Protein AF-A0A1Y0IQY7-F1 (afdb_monomer_lite)

Organism: NCBI:txid1903704

Secondary structure (DSSP, 8-state):
-------HHHHHHT-HHHHHHHHHHHHHHS-HHHHHHHHHHTT--GGGT--TT--HHHHHHHHHHHHHHTT-HHHHHHHHTSTTT--HHHHHH-GGG---PPPPHHHHHHHHHHHHHHT--S----HHHHHHHHHHHEEEEES--SSHHHHHHHHHHHHHHHHTT-EEEEGGGSPP-TTS-HHHHHHHHHHHSSEEEEE-SS-STHHHHHHHHHHTT--EEEEEETT----GGGTTHHHH-TTEEEEEE-GGGHHHHHHHHHHHHHHHHHHHHHHHHHH-GGGSTTS--

pLDDT: mean 83.47, std 14.77, range [30.02, 98.06]

Foldseek 3Di:
DDDPPPDPLVVPLPDPPLLLLQLVCCLVQDDPVRLVVLCVQVVHDCVQQDDDPDDSSSSSNSSSVVCSVVSPVVSSLVVCLDPVNDDPVCCVSCVVVVRDRPQDPVNVVVVVVCVVVVVPPVPVVVVVVVLVLQLVAEEEEAEDCPDPVGVVLSVVLQVLSVVVVHHYDYLVPDDDDPVDDSVRSLVVSLSSHNAYEYEFLDDDPCVVVVVVCQVVLGQYEYEYEPPRDGPPVCPCSVVVGVSYDYFYDHPVCSSVSSVVSVVVSVVVSVVVVVVVCVVDQVNPPVRDD

Radius of gyration: 35.84 Å; chains: 1; bounding box: 72×59×90 Å

Sequence (289 aa):
MGIKENSLASHFEANYGEQQKLIDFLKTSYSIDEILSIGRMLGFDKDDYYSRNMTKKQLAGEFIDVVAQRSCYDQLFFILNSREFFRERLLQTFIELGPVKPLTSGDILDLTKKGYNEQKVNTDLDYQGWIERCKQKMVLVLGKDNTIDAFERLEYISVKLEELGYEPIIIKKQAEIDALYNEEKMLMYASLSRFIIIEKSEAAGQIDEARICATNRFVCAWLQKENTGDTWMQGDYEHSFTNVKVFKYSEDELSTAVSHAAIWAEKYLVQKEDELNALYPWRNKGGIK

Structure (mmCIF, N/CA/C/O backbone):
data_AF-A0A1Y0IQY7-F1
#
_entry.id   AF-A0A1Y0IQY7-F1
#
loop_
_atom_site.group_PDB
_atom_site.id
_atom_site.type_symbol
_atom_site.label_atom_id
_atom_site.label_alt_id
_atom_site.label_comp_id
_atom_site.label_asym_id
_atom_site.label_entity_id
_atom_site.label_seq_id
_atom_site.pdbx_PDB_ins_code
_atom_site.Cartn_x
_atom_site.Cartn_y
_atom_site.Cartn_z
_atom_site.occupancy
_atom_site.B_iso_or_equiv
_atom_site.auth_seq_id
_atom_site.auth_comp_id
_atom_site.auth_asym_id
_atom_site.auth_a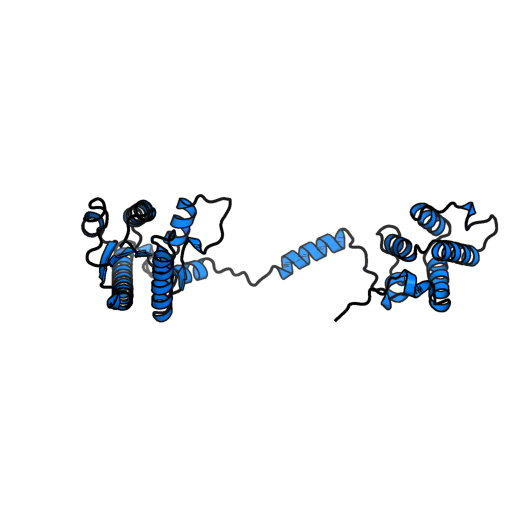tom_id
_atom_site.pdbx_PDB_model_num
ATOM 1 N N . MET A 1 1 ? 30.404 19.341 -11.977 1.00 33.28 1 MET A N 1
ATOM 2 C CA . MET A 1 1 ? 31.585 18.823 -12.700 1.00 33.28 1 MET A CA 1
ATOM 3 C C . MET A 1 1 ? 31.169 18.729 -14.159 1.00 33.28 1 MET A C 1
ATOM 5 O O . MET A 1 1 ? 30.297 17.929 -14.463 1.00 33.28 1 MET A O 1
ATOM 9 N N . GLY A 1 2 ? 31.616 19.666 -15.000 1.00 30.02 2 GLY A N 1
ATOM 10 C CA . GLY A 1 2 ? 31.123 19.797 -16.374 1.00 30.02 2 GLY A CA 1
ATOM 11 C C . GLY A 1 2 ? 31.566 18.616 -17.229 1.00 30.02 2 GLY A C 1
ATOM 12 O O . GLY A 1 2 ? 32.765 18.379 -17.367 1.00 30.02 2 GLY A O 1
ATOM 13 N N . ILE A 1 3 ? 30.605 17.879 -17.779 1.00 30.47 3 ILE A N 1
ATOM 14 C CA . ILE A 1 3 ? 30.860 16.908 -18.838 1.00 30.47 3 ILE A CA 1
ATOM 15 C C . ILE A 1 3 ? 31.238 17.745 -20.060 1.00 30.47 3 ILE A C 1
ATOM 17 O O . ILE A 1 3 ? 30.406 18.470 -20.597 1.00 30.47 3 ILE A O 1
ATOM 21 N N . LYS A 1 4 ? 32.515 17.722 -20.450 1.00 36.28 4 LYS A N 1
ATOM 22 C CA . LYS A 1 4 ? 32.910 18.210 -21.770 1.00 36.28 4 LYS A CA 1
ATOM 23 C C . LYS A 1 4 ? 32.240 17.289 -22.784 1.00 36.28 4 LYS A C 1
ATOM 25 O O . LYS A 1 4 ? 32.623 16.126 -22.882 1.00 36.28 4 LYS A O 1
ATOM 30 N N . GLU A 1 5 ? 31.249 17.794 -23.507 1.00 40.66 5 GLU A N 1
ATOM 31 C CA . GLU A 1 5 ? 30.831 17.208 -24.777 1.00 40.66 5 GLU A CA 1
ATOM 32 C C . GLU A 1 5 ? 32.031 17.274 -25.730 1.00 40.66 5 GLU A C 1
ATOM 34 O O . GLU A 1 5 ? 32.267 18.274 -26.405 1.00 40.66 5 GLU A O 1
ATOM 39 N N . ASN A 1 6 ? 32.853 16.224 -25.739 1.00 49.16 6 ASN A N 1
ATOM 40 C CA . ASN A 1 6 ? 33.772 15.986 -26.843 1.00 49.16 6 ASN A CA 1
ATOM 41 C C . ASN A 1 6 ? 32.910 15.546 -28.030 1.00 49.16 6 ASN A C 1
ATOM 43 O O . ASN A 1 6 ? 32.585 14.368 -28.160 1.00 49.16 6 ASN A O 1
ATOM 47 N N . SER A 1 7 ? 32.491 16.504 -28.857 1.00 63.12 7 SER A N 1
ATOM 48 C CA . SER A 1 7 ? 31.812 16.217 -30.122 1.00 63.12 7 SER A CA 1
ATOM 49 C C . SER A 1 7 ? 32.720 15.343 -30.996 1.00 63.12 7 SER A C 1
ATOM 51 O O . SER A 1 7 ? 33.924 15.587 -31.088 1.00 63.12 7 SER A O 1
ATOM 53 N N . LEU A 1 8 ? 32.153 14.329 -31.644 1.00 65.81 8 LEU A N 1
ATOM 54 C CA . LEU A 1 8 ? 32.823 13.462 -32.621 1.00 65.81 8 LEU A CA 1
ATOM 55 C C . LEU A 1 8 ? 33.535 14.277 -33.720 1.00 65.81 8 LEU A C 1
ATOM 57 O O . LEU A 1 8 ? 34.642 13.919 -34.123 1.00 65.81 8 LEU A O 1
ATOM 61 N N . ALA A 1 9 ? 32.986 15.432 -34.110 1.00 62.38 9 ALA A N 1
ATOM 62 C CA . ALA A 1 9 ? 33.644 16.396 -34.994 1.00 62.38 9 ALA A CA 1
ATOM 63 C C . ALA A 1 9 ? 35.025 16.834 -34.459 1.00 62.38 9 ALA A C 1
ATOM 65 O O . ALA A 1 9 ? 36.023 16.753 -35.171 1.00 62.38 9 ALA A O 1
ATOM 66 N N . SER A 1 10 ? 35.127 17.163 -33.166 1.00 62.09 10 SER A N 1
ATOM 67 C CA . SER A 1 10 ? 36.397 17.568 -32.535 1.00 62.09 10 SER A CA 1
ATOM 68 C C . SER A 1 10 ? 37.458 16.457 -32.505 1.00 62.09 10 SER A C 1
ATOM 70 O O . SER A 1 10 ? 38.654 16.748 -32.477 1.00 62.09 10 SER A O 1
ATOM 72 N N . HIS A 1 11 ? 37.038 15.187 -32.552 1.00 71.06 11 HIS A N 1
ATOM 73 C CA . HIS A 1 11 ? 37.936 14.031 -32.563 1.00 71.06 11 HIS A CA 1
ATOM 74 C C . HIS A 1 11 ? 38.611 13.820 -33.928 1.00 71.06 11 HIS A C 1
ATOM 76 O O . HIS A 1 11 ? 39.790 13.468 -33.982 1.00 71.06 11 HIS A O 1
ATOM 82 N N . PHE A 1 12 ? 37.887 14.070 -35.024 1.00 70.19 12 PHE A N 1
ATOM 83 C CA . PHE A 1 12 ? 38.365 13.812 -36.386 1.00 70.19 12 PHE A CA 1
ATOM 84 C C . PHE A 1 12 ? 38.873 15.057 -37.117 1.00 70.19 12 PHE A C 1
ATOM 86 O O . PHE A 1 12 ? 39.791 14.940 -37.925 1.00 70.19 12 PHE A O 1
ATOM 93 N N . GLU A 1 13 ? 38.342 16.250 -36.847 1.00 66.94 13 GLU A N 1
ATOM 94 C CA . GLU A 1 13 ? 38.722 17.480 -37.565 1.00 66.94 13 GLU A CA 1
ATOM 95 C C . GLU A 1 13 ? 40.177 17.906 -37.309 1.00 66.94 13 GLU A C 1
ATOM 97 O O . GLU A 1 13 ? 40.813 18.485 -38.187 1.00 66.94 13 GLU A O 1
ATOM 102 N N . ALA A 1 14 ? 40.737 17.577 -36.140 1.00 61.28 14 ALA A N 1
ATOM 103 C CA . ALA A 1 14 ? 42.102 17.946 -35.756 1.00 61.28 14 ALA A CA 1
ATOM 104 C C . ALA A 1 14 ? 43.119 16.789 -35.838 1.00 61.28 14 ALA A C 1
ATOM 106 O O . ALA A 1 14 ? 44.308 17.002 -35.587 1.00 61.28 14 ALA A O 1
ATOM 107 N N . ASN A 1 15 ? 42.684 15.565 -36.168 1.00 79.12 15 ASN A N 1
ATOM 108 C CA . ASN A 1 15 ? 43.524 14.369 -36.097 1.00 79.12 15 ASN A CA 1
ATOM 109 C C . ASN A 1 15 ? 43.579 13.608 -37.430 1.00 79.12 15 ASN A C 1
ATOM 111 O O . ASN A 1 15 ? 42.814 12.675 -37.680 1.00 79.12 15 ASN A O 1
ATOM 115 N N . TYR A 1 16 ? 44.567 13.963 -38.256 1.00 76.62 16 TYR A N 1
ATOM 116 C CA . TYR A 1 16 ? 44.864 13.290 -39.527 1.00 76.62 16 TYR A CA 1
ATOM 117 C C . TYR A 1 16 ? 45.079 11.771 -39.382 1.00 76.62 16 TYR A C 1
ATOM 119 O O . TYR A 1 16 ? 44.808 11.016 -40.316 1.00 76.62 16 TYR A O 1
ATOM 127 N N . GLY A 1 17 ? 45.535 11.298 -38.215 1.00 80.50 17 GLY A N 1
ATOM 128 C CA . GLY A 1 17 ? 45.688 9.868 -37.940 1.00 80.50 17 GLY A CA 1
ATOM 129 C C . GLY A 1 17 ? 44.348 9.131 -37.859 1.00 80.50 17 GLY A C 1
ATOM 130 O O . GLY A 1 17 ? 44.227 8.023 -38.381 1.00 80.50 17 GLY A O 1
ATOM 131 N N . GLU A 1 18 ? 43.329 9.755 -37.267 1.00 81.56 18 GLU A N 1
ATOM 132 C CA . GLU A 1 18 ? 41.982 9.178 -37.154 1.00 81.56 18 GLU A CA 1
ATOM 133 C C . GLU A 1 18 ? 41.224 9.243 -38.484 1.00 81.56 18 GLU A C 1
ATOM 135 O O . GLU A 1 18 ? 40.550 8.283 -38.862 1.00 81.56 18 GLU A O 1
ATOM 140 N N . GLN A 1 19 ? 41.417 10.311 -39.265 1.00 85.25 19 GLN A N 1
ATOM 141 C CA . GLN A 1 19 ? 40.894 10.387 -40.634 1.00 85.25 19 GLN A CA 1
ATOM 142 C C . GLN A 1 19 ? 41.472 9.275 -41.516 1.00 85.25 19 GLN A C 1
ATOM 144 O O . GLN A 1 19 ? 40.731 8.586 -42.216 1.00 85.25 19 GLN A O 1
ATOM 149 N N . GLN A 1 20 ? 42.783 9.022 -41.432 1.00 87.94 20 GLN A N 1
ATOM 150 C CA . GLN A 1 20 ? 43.416 7.947 -42.196 1.00 87.94 20 GLN A CA 1
ATOM 151 C C . GLN A 1 20 ? 42.883 6.562 -41.796 1.00 87.94 20 GLN A C 1
ATOM 153 O O . GLN A 1 20 ? 42.625 5.729 -42.670 1.00 87.94 20 GLN A O 1
ATOM 158 N N . LYS A 1 21 ? 42.643 6.322 -40.501 1.00 87.69 21 LYS A N 1
ATOM 159 C CA . LYS A 1 21 ? 41.983 5.092 -40.031 1.00 87.69 21 LYS A CA 1
ATOM 160 C C . LYS A 1 21 ? 40.570 4.950 -40.594 1.00 87.69 21 LYS A C 1
ATOM 162 O O . LYS A 1 21 ? 40.194 3.849 -40.996 1.00 87.69 21 LYS A O 1
ATOM 167 N N . LEU A 1 22 ? 39.801 6.036 -40.668 1.00 88.44 22 LEU A N 1
ATOM 168 C CA . LEU A 1 22 ? 38.451 6.036 -41.238 1.00 88.44 22 LEU A CA 1
ATOM 169 C C . LEU A 1 22 ? 38.458 5.762 -42.743 1.00 88.44 22 LEU A C 1
ATOM 171 O O . LEU A 1 22 ? 37.664 4.948 -43.219 1.00 88.44 22 LEU A O 1
ATOM 175 N N . ILE A 1 23 ? 39.411 6.333 -43.476 1.00 91.31 23 ILE A N 1
ATOM 176 C CA . ILE A 1 23 ? 39.636 6.037 -44.897 1.00 91.31 23 ILE A CA 1
ATOM 177 C C . ILE A 1 23 ? 39.949 4.549 -45.090 1.00 91.31 23 ILE A C 1
ATOM 179 O O . ILE A 1 23 ? 39.339 3.883 -45.933 1.00 91.31 23 ILE A O 1
ATOM 183 N N . ASP A 1 24 ? 40.872 3.994 -44.301 1.00 91.69 24 ASP A N 1
ATOM 184 C CA . ASP A 1 24 ? 41.241 2.579 -44.398 1.00 91.69 24 ASP A CA 1
ATOM 185 C C . ASP A 1 24 ? 40.094 1.649 -43.976 1.00 91.69 24 ASP A C 1
ATOM 187 O O . ASP A 1 24 ? 39.883 0.597 -44.598 1.00 91.69 24 ASP A O 1
ATOM 191 N N . PHE A 1 25 ? 39.295 2.054 -42.988 1.00 92.38 25 PHE A N 1
ATOM 192 C CA . PHE A 1 25 ? 38.078 1.360 -42.587 1.00 92.38 25 PHE A CA 1
ATOM 193 C C . PHE A 1 25 ? 37.043 1.331 -43.715 1.00 92.38 25 PHE A C 1
ATOM 195 O O . PHE A 1 25 ? 36.582 0.241 -44.072 1.00 92.38 25 PHE A O 1
ATOM 202 N N . LEU A 1 26 ? 36.719 2.481 -44.316 1.00 91.38 26 LEU A N 1
ATOM 203 C CA . LEU A 1 26 ? 35.742 2.586 -45.404 1.00 91.38 26 LEU A CA 1
ATOM 204 C C . LEU A 1 26 ? 36.181 1.782 -46.627 1.00 91.38 26 LEU A C 1
ATOM 206 O O . LEU A 1 26 ? 35.443 0.929 -47.126 1.00 91.38 26 LEU A O 1
ATOM 210 N N . LYS A 1 27 ? 37.436 1.970 -47.043 1.00 93.31 27 LYS A N 1
ATOM 211 C CA . LYS A 1 27 ? 38.069 1.224 -48.135 1.00 93.31 27 LYS A CA 1
ATOM 212 C C . LYS A 1 27 ? 37.965 -0.283 -47.927 1.00 93.31 27 LYS A C 1
ATOM 214 O O . LYS A 1 27 ? 37.775 -1.021 -48.896 1.00 93.31 27 LYS A O 1
ATOM 219 N N . THR A 1 28 ? 38.140 -0.769 -46.703 1.00 91.31 28 THR A N 1
ATOM 220 C CA . THR A 1 28 ? 38.187 -2.215 -46.469 1.00 91.31 28 THR A CA 1
ATOM 221 C C . THR A 1 28 ? 36.808 -2.817 -46.205 1.00 91.31 28 THR A C 1
ATOM 223 O O . THR A 1 28 ? 36.586 -3.968 -46.570 1.00 91.31 28 THR A O 1
ATOM 226 N N . SER A 1 29 ? 35.877 -2.054 -45.629 1.00 90.56 29 SER A N 1
ATOM 227 C CA . SER A 1 29 ? 34.614 -2.592 -45.095 1.00 90.56 29 SER A CA 1
ATOM 228 C C . SER A 1 29 ? 33.386 -2.351 -45.983 1.00 90.56 29 SER A C 1
ATOM 230 O O . SER A 1 29 ? 32.383 -3.040 -45.805 1.00 90.56 29 SER A O 1
ATOM 232 N N . TYR A 1 30 ? 33.463 -1.423 -46.944 1.00 93.12 30 TYR A N 1
ATOM 233 C CA . TYR A 1 30 ? 32.341 -1.039 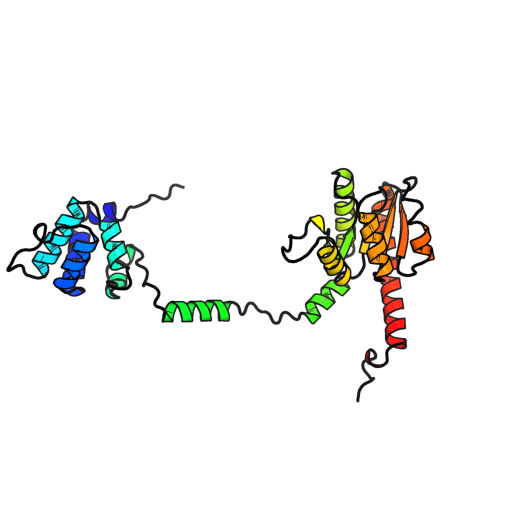-47.815 1.00 93.12 30 TYR A CA 1
ATOM 234 C C . TYR A 1 30 ? 32.751 -1.068 -49.273 1.00 93.12 30 TYR A C 1
ATOM 236 O O . TYR A 1 30 ? 33.868 -0.691 -49.593 1.00 93.12 30 TYR A O 1
ATOM 244 N N . SER A 1 31 ? 31.886 -1.515 -50.171 1.00 93.56 31 SER A N 1
ATOM 245 C CA . SER A 1 31 ? 32.034 -1.402 -51.625 1.00 93.56 31 SER A CA 1
ATOM 246 C C . SER A 1 31 ? 31.933 0.054 -52.103 1.00 93.56 31 SER A C 1
ATOM 248 O O . SER A 1 31 ? 31.559 0.952 -51.353 1.00 93.56 31 SER A O 1
ATOM 250 N N . ILE A 1 32 ? 32.281 0.298 -53.371 1.00 90.69 32 ILE A N 1
ATOM 251 C CA . ILE A 1 32 ? 32.159 1.631 -53.983 1.00 90.69 32 ILE A CA 1
ATOM 252 C C . ILE A 1 32 ? 30.698 2.107 -53.945 1.00 90.69 32 ILE A C 1
ATOM 254 O O . ILE A 1 32 ? 30.440 3.237 -53.543 1.00 90.69 32 ILE A O 1
ATOM 258 N N . ASP A 1 33 ? 29.746 1.237 -54.288 1.00 91.94 33 ASP A N 1
ATOM 259 C CA . ASP A 1 33 ? 28.318 1.580 -54.321 1.00 91.94 33 ASP A CA 1
ATOM 260 C C . ASP A 1 33 ? 27.745 1.874 -52.929 1.00 91.94 33 ASP A C 1
ATOM 262 O O . ASP A 1 33 ? 26.872 2.732 -52.776 1.00 91.94 33 ASP A O 1
ATOM 266 N N . GLU A 1 34 ? 28.259 1.210 -51.893 1.00 92.50 34 GLU A N 1
ATOM 267 C CA . GLU A 1 34 ? 27.884 1.487 -50.505 1.00 92.50 34 GLU A CA 1
ATOM 268 C C . GLU A 1 34 ? 28.418 2.843 -50.040 1.00 92.50 34 GLU A C 1
ATOM 270 O O . GLU A 1 34 ? 27.654 3.610 -49.464 1.00 92.50 34 GLU A O 1
ATOM 275 N N . ILE A 1 35 ? 29.670 3.196 -50.358 1.00 92.06 35 ILE A N 1
ATOM 276 C CA . ILE A 1 35 ? 30.224 4.532 -50.058 1.00 92.06 35 ILE A CA 1
ATOM 277 C C . ILE A 1 35 ? 29.414 5.620 -50.779 1.00 92.06 35 ILE A C 1
ATOM 279 O O . ILE A 1 35 ? 29.075 6.647 -50.191 1.00 92.06 35 ILE A O 1
ATOM 283 N N . LEU A 1 36 ? 29.029 5.382 -52.037 1.00 92.00 36 LEU A N 1
ATOM 284 C CA . LEU A 1 36 ? 28.151 6.291 -52.777 1.00 92.00 36 LEU A CA 1
ATOM 285 C C . LEU A 1 36 ? 26.754 6.403 -52.146 1.00 92.00 36 LEU A C 1
ATOM 287 O O . LEU A 1 36 ? 26.154 7.474 -52.139 1.00 92.00 36 LEU A O 1
ATOM 291 N N . SER A 1 37 ? 26.222 5.310 -51.606 1.00 92.44 37 SER A N 1
ATOM 292 C CA . SER A 1 37 ? 24.918 5.308 -50.935 1.00 92.44 37 SER A CA 1
ATOM 293 C C . SER A 1 37 ? 24.957 6.048 -49.600 1.00 92.44 37 SER A C 1
ATOM 295 O O . SER A 1 37 ? 24.058 6.843 -49.340 1.00 92.44 37 SER A O 1
ATOM 297 N N . ILE A 1 38 ? 26.027 5.880 -48.821 1.00 92.75 38 ILE A N 1
ATOM 298 C CA . ILE A 1 38 ? 26.262 6.646 -47.591 1.00 92.75 38 ILE A CA 1
ATOM 299 C C . ILE A 1 38 ? 26.363 8.143 -47.915 1.00 92.75 38 ILE A C 1
ATOM 301 O O . ILE A 1 38 ? 25.705 8.946 -47.263 1.00 92.75 38 ILE A O 1
ATOM 305 N N . GLY A 1 39 ? 27.113 8.533 -48.952 1.00 90.94 39 GLY A N 1
ATOM 306 C CA . GLY A 1 39 ? 27.208 9.946 -49.342 1.00 90.94 39 GLY A CA 1
ATOM 307 C C . GLY A 1 39 ? 25.875 10.555 -49.774 1.00 90.94 39 GLY A C 1
ATOM 308 O O . GLY A 1 39 ? 25.558 11.667 -49.364 1.00 90.94 39 GLY A O 1
ATOM 309 N N . ARG A 1 40 ? 25.023 9.803 -50.482 1.00 91.75 40 ARG A N 1
ATOM 310 C CA . ARG A 1 40 ? 23.646 10.246 -50.771 1.00 91.75 40 ARG A CA 1
ATOM 311 C C . ARG A 1 40 ? 22.816 10.443 -49.502 1.00 91.75 40 ARG A C 1
ATOM 313 O O . ARG A 1 40 ? 22.057 11.403 -49.427 1.00 91.75 40 ARG A O 1
ATOM 320 N N . MET A 1 41 ? 22.962 9.568 -48.507 1.00 89.12 41 MET A N 1
ATOM 321 C CA . MET A 1 41 ? 22.280 9.717 -47.214 1.00 89.12 41 MET A CA 1
ATOM 322 C C . MET A 1 41 ? 22.787 10.926 -46.414 1.00 89.12 41 MET A C 1
ATOM 324 O O . MET A 1 41 ? 22.015 11.509 -45.660 1.00 89.12 41 MET A O 1
ATOM 328 N N . LEU A 1 42 ? 24.045 11.329 -46.613 1.00 89.31 42 LEU A N 1
ATOM 329 C CA . LEU A 1 42 ? 24.621 12.566 -46.072 1.00 89.31 42 LEU A CA 1
ATOM 330 C C . LEU A 1 42 ? 24.269 13.819 -46.896 1.00 89.31 42 LEU A C 1
ATOM 332 O O . LEU A 1 42 ? 24.670 14.925 -46.540 1.00 89.31 42 LEU A O 1
ATOM 336 N N . GLY A 1 43 ? 23.528 13.669 -47.999 1.00 89.31 43 GLY A N 1
ATOM 337 C CA . GLY A 1 43 ? 23.153 14.778 -48.877 1.00 89.31 43 GLY A CA 1
ATOM 338 C C . GLY A 1 43 ? 24.304 15.308 -49.739 1.00 89.31 43 GLY A C 1
ATOM 339 O O . GLY A 1 43 ? 24.315 16.489 -50.089 1.00 89.31 43 GLY A O 1
ATOM 340 N N . PHE A 1 44 ? 25.297 14.475 -50.054 1.00 91.38 44 PHE A N 1
ATOM 341 C CA . PHE A 1 44 ? 26.385 14.839 -50.964 1.00 91.38 44 PHE A CA 1
ATOM 342 C C . PHE A 1 44 ? 25.988 14.575 -52.411 1.00 91.38 44 PHE A C 1
ATOM 344 O O . PHE A 1 44 ? 25.305 13.583 -52.700 1.00 91.38 44 PHE A O 1
ATOM 351 N N . ASP A 1 45 ? 26.458 15.426 -53.321 1.00 90.38 45 ASP A N 1
ATOM 352 C CA . ASP A 1 45 ? 26.413 15.095 -54.737 1.00 90.38 45 ASP A CA 1
ATOM 353 C C . ASP A 1 45 ? 27.545 14.111 -55.045 1.00 90.38 45 ASP A C 1
ATOM 355 O O . ASP A 1 45 ? 28.631 14.168 -54.468 1.00 90.38 45 ASP A O 1
ATOM 359 N N . LYS A 1 46 ? 27.302 13.178 -55.960 1.00 88.69 46 LYS A N 1
ATOM 360 C CA . LYS A 1 46 ? 28.311 12.207 -56.384 1.00 88.69 46 LYS A CA 1
ATOM 361 C C . LYS A 1 46 ? 29.531 12.909 -56.980 1.00 88.69 46 LYS A C 1
ATOM 363 O O . LYS A 1 46 ? 30.651 12.438 -56.789 1.00 88.69 46 LYS A O 1
ATOM 368 N N . ASP A 1 47 ? 29.312 14.018 -57.675 1.00 89.19 47 ASP A N 1
ATOM 369 C CA . ASP A 1 47 ? 30.384 14.777 -58.317 1.00 89.19 47 ASP A CA 1
ATOM 370 C C . ASP A 1 47 ? 31.283 15.509 -57.301 1.00 89.19 47 ASP A C 1
ATOM 372 O O . ASP A 1 47 ? 32.393 15.903 -57.657 1.00 89.19 47 ASP A O 1
ATOM 376 N N . ASP A 1 48 ? 30.867 15.611 -56.028 1.00 86.12 48 ASP A N 1
ATOM 377 C CA . ASP A 1 48 ? 31.657 16.241 -54.961 1.00 86.12 48 ASP A CA 1
ATOM 378 C C . ASP A 1 48 ? 32.883 15.394 -54.556 1.00 86.12 48 ASP A C 1
ATOM 380 O O . ASP A 1 48 ? 33.852 15.939 -54.035 1.00 86.12 48 ASP A O 1
ATOM 384 N N . TYR A 1 49 ? 32.855 14.067 -54.757 1.00 87.62 49 TYR A N 1
ATOM 385 C CA . TYR A 1 49 ? 33.888 13.152 -54.228 1.00 87.62 49 TYR A CA 1
ATOM 386 C C . TYR A 1 49 ? 34.174 11.907 -55.088 1.00 87.62 49 TYR A C 1
ATOM 388 O O . TYR A 1 49 ? 34.941 11.031 -54.679 1.00 87.62 49 TYR A O 1
ATOM 396 N N . TYR A 1 50 ? 33.570 11.776 -56.276 1.00 92.06 50 TYR A N 1
ATOM 397 C CA . TYR A 1 50 ? 33.765 10.623 -57.162 1.00 92.06 50 TYR A CA 1
ATOM 398 C C . TYR A 1 50 ? 34.088 11.037 -58.601 1.00 92.06 50 TYR A C 1
ATOM 400 O O . TYR A 1 50 ? 33.376 11.822 -59.217 1.00 92.06 50 TYR A O 1
ATOM 408 N N . SER A 1 51 ? 35.096 10.398 -59.207 1.00 88.31 51 SER A N 1
ATOM 409 C CA . SER A 1 51 ? 35.376 10.506 -60.643 1.00 88.31 51 SER A CA 1
ATOM 410 C C . SER A 1 51 ? 35.576 9.141 -61.312 1.00 88.31 51 SER A C 1
ATOM 412 O O . SER A 1 51 ? 35.984 8.150 -60.692 1.00 88.31 51 SER A O 1
ATOM 414 N N . ARG A 1 52 ? 35.261 9.066 -62.617 1.00 77.81 52 ARG A N 1
ATOM 415 C CA . ARG A 1 52 ? 35.487 7.860 -63.431 1.00 77.81 52 ARG A CA 1
ATOM 416 C C . ARG A 1 52 ? 36.999 7.605 -63.468 1.00 77.81 52 ARG A C 1
ATOM 418 O O . ARG A 1 52 ? 37.714 8.415 -64.045 1.00 77.81 52 ARG A O 1
ATOM 425 N N . ASN A 1 53 ? 37.445 6.491 -62.875 1.00 83.56 53 ASN A N 1
ATOM 426 C CA . ASN A 1 53 ? 38.838 6.012 -62.713 1.00 83.56 53 ASN A CA 1
ATOM 427 C C . ASN A 1 53 ? 39.473 6.183 -61.320 1.00 83.56 53 ASN A C 1
ATOM 429 O O . ASN A 1 53 ? 40.657 5.883 -61.160 1.00 83.56 53 ASN A O 1
ATOM 433 N N . MET A 1 54 ? 38.720 6.579 -60.291 1.00 88.75 54 MET A N 1
ATOM 434 C CA . MET A 1 54 ? 39.240 6.543 -58.920 1.00 88.75 54 MET A CA 1
ATOM 435 C C . MET A 1 54 ? 39.408 5.115 -58.398 1.00 88.75 54 MET A C 1
ATOM 437 O O . MET A 1 54 ? 38.520 4.266 -58.515 1.00 88.75 54 MET A O 1
ATOM 441 N N . THR A 1 55 ? 40.538 4.861 -57.740 1.00 91.00 55 THR A N 1
ATOM 442 C CA . THR A 1 55 ? 40.676 3.675 -56.893 1.00 91.00 55 THR A CA 1
ATOM 443 C C . THR A 1 55 ? 39.790 3.812 -55.656 1.00 91.00 55 THR A C 1
ATOM 445 O O . THR A 1 55 ? 39.513 4.907 -55.176 1.00 91.00 55 THR A O 1
ATOM 448 N N . LYS A 1 56 ? 39.404 2.683 -55.061 1.00 89.06 56 LYS A N 1
ATOM 449 C CA . LYS A 1 56 ? 38.598 2.656 -53.832 1.00 89.06 56 LYS A CA 1
ATOM 450 C C . LYS A 1 56 ? 39.229 3.428 -52.661 1.00 89.06 56 LYS A C 1
ATOM 452 O O . LYS A 1 56 ? 38.514 3.983 -51.838 1.00 89.06 56 LYS A O 1
ATOM 457 N N . LYS A 1 57 ? 40.568 3.461 -52.593 1.00 90.25 57 LYS A N 1
ATOM 458 C CA . LYS A 1 57 ? 41.304 4.241 -51.587 1.00 90.25 57 LYS A CA 1
ATOM 459 C C . LYS A 1 57 ? 41.172 5.744 -51.842 1.00 90.25 57 LYS A C 1
ATOM 461 O O . LYS A 1 57 ? 40.944 6.478 -50.894 1.00 90.25 57 LYS A O 1
ATOM 466 N N . GLN A 1 58 ? 41.303 6.172 -53.099 1.00 89.94 58 GLN A N 1
ATOM 467 C CA . GLN A 1 58 ? 41.122 7.575 -53.483 1.00 89.94 58 GLN A CA 1
ATOM 468 C C . GLN A 1 58 ? 39.689 8.028 -53.216 1.00 89.94 58 GLN A C 1
ATOM 470 O O . GLN A 1 58 ? 39.501 9.038 -52.561 1.00 89.94 58 GLN A O 1
ATOM 475 N N . LEU A 1 59 ? 38.696 7.218 -53.597 1.00 91.94 59 LEU A N 1
ATOM 476 C CA . LEU A 1 59 ? 37.292 7.501 -53.302 1.00 91.94 59 LEU A CA 1
ATOM 477 C C . LEU A 1 59 ? 37.027 7.673 -51.799 1.00 91.94 59 LEU A C 1
ATOM 479 O O . LEU A 1 59 ? 36.347 8.607 -51.401 1.00 91.94 59 LEU A O 1
ATOM 483 N N . ALA A 1 60 ? 37.543 6.768 -50.961 1.00 91.38 60 ALA A N 1
ATOM 484 C CA . ALA A 1 60 ? 37.368 6.873 -49.515 1.00 91.38 60 ALA A CA 1
ATOM 485 C C . ALA A 1 60 ? 38.064 8.117 -48.932 1.00 91.38 60 ALA A C 1
ATOM 487 O O . ALA A 1 60 ? 37.546 8.688 -47.982 1.00 91.38 60 ALA A O 1
ATOM 488 N N . GLY A 1 61 ? 39.202 8.530 -49.504 1.00 90.81 61 GLY A N 1
ATOM 489 C CA . GLY A 1 61 ? 39.896 9.769 -49.141 1.00 90.81 61 GLY A CA 1
ATOM 490 C C . GLY A 1 61 ? 39.057 11.004 -49.444 1.00 90.81 61 GLY A C 1
ATOM 491 O O . GLY A 1 61 ? 38.653 11.694 -48.517 1.00 90.81 61 GLY A O 1
ATOM 492 N N . GLU A 1 62 ? 38.697 11.196 -50.714 1.00 92.19 62 GLU A N 1
ATOM 493 C CA . GLU A 1 62 ? 37.887 12.338 -51.168 1.00 92.19 62 GLU A CA 1
ATOM 494 C C . GLU A 1 62 ? 36.537 12.404 -50.437 1.00 92.19 62 GLU A C 1
ATOM 496 O O . GLU A 1 62 ? 36.069 13.470 -50.050 1.00 92.19 62 GLU A O 1
ATOM 501 N N . PHE A 1 63 ? 35.919 11.247 -50.175 1.00 93.06 63 PHE A N 1
ATOM 502 C CA . PHE A 1 63 ? 34.693 11.175 -49.387 1.00 93.06 63 PHE A CA 1
ATOM 503 C C . PHE A 1 63 ? 34.885 11.718 -47.963 1.00 93.06 63 PHE A C 1
ATOM 505 O O . PHE A 1 63 ? 34.062 12.502 -47.496 1.00 93.06 63 PHE A O 1
ATOM 512 N N . ILE A 1 64 ? 35.960 11.324 -47.270 1.00 91.81 64 ILE A N 1
ATOM 513 C CA . ILE A 1 64 ? 36.249 11.820 -45.918 1.00 91.81 64 ILE A CA 1
ATOM 514 C C . ILE A 1 64 ? 36.646 13.295 -45.929 1.00 91.81 64 ILE A C 1
ATOM 516 O O . ILE A 1 64 ? 36.249 14.016 -45.016 1.00 91.81 64 ILE A O 1
ATOM 520 N N . ASP A 1 65 ? 37.315 13.770 -46.975 1.00 90.81 65 ASP A N 1
ATOM 521 C CA . ASP A 1 65 ? 37.615 15.192 -47.133 1.00 90.81 65 ASP A CA 1
ATOM 522 C C .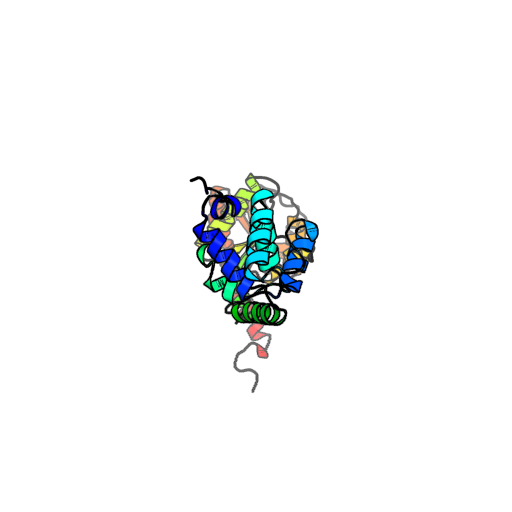 ASP A 1 65 ? 36.325 16.021 -47.241 1.00 90.81 65 ASP A C 1
ATOM 524 O O . ASP A 1 65 ? 36.191 17.043 -46.564 1.00 90.81 65 ASP A O 1
ATOM 528 N N . VAL A 1 66 ? 35.322 15.554 -47.997 1.00 90.88 66 VAL A N 1
ATOM 529 C CA . VAL A 1 66 ? 33.998 16.204 -48.058 1.00 90.88 66 VAL A CA 1
ATOM 530 C C . VAL A 1 66 ? 33.264 16.128 -46.714 1.00 90.88 66 VAL A C 1
ATOM 532 O O . VAL A 1 66 ? 32.661 17.118 -46.289 1.00 90.88 66 VAL A O 1
ATOM 535 N N . VAL A 1 67 ? 33.345 14.997 -46.000 1.00 89.62 67 VAL A N 1
ATOM 536 C CA . VAL A 1 67 ? 32.778 14.862 -44.641 1.00 89.62 67 VAL A CA 1
ATOM 537 C C . VAL A 1 67 ? 33.410 15.866 -43.676 1.00 89.62 67 VAL A C 1
ATOM 539 O O . VAL A 1 67 ? 32.686 16.491 -42.896 1.00 89.62 67 VAL A O 1
ATOM 542 N N . ALA A 1 68 ? 34.731 16.046 -43.755 1.00 87.75 68 ALA A N 1
ATOM 543 C CA . ALA A 1 68 ? 35.491 16.989 -42.944 1.00 87.75 68 ALA A CA 1
ATOM 544 C C . ALA A 1 68 ? 35.112 18.438 -43.257 1.00 87.75 68 ALA A C 1
ATOM 546 O O . ALA A 1 68 ? 34.825 19.207 -42.346 1.00 87.75 68 ALA A O 1
ATOM 547 N N . GLN A 1 69 ? 35.051 18.801 -44.541 1.00 87.56 69 GLN A N 1
ATOM 548 C CA . GLN A 1 69 ? 34.677 20.150 -44.981 1.00 87.56 69 GLN A CA 1
ATOM 549 C C . GLN A 1 69 ? 33.264 20.545 -44.540 1.00 87.56 69 GLN A C 1
ATOM 551 O O . GLN A 1 69 ? 33.005 21.721 -44.292 1.00 87.56 69 GLN A O 1
ATOM 556 N N . ARG A 1 70 ? 32.348 19.573 -44.451 1.00 87.94 70 ARG A N 1
ATOM 557 C CA . ARG A 1 70 ? 30.957 19.784 -44.022 1.00 87.94 70 ARG A CA 1
ATOM 558 C C . ARG A 1 70 ? 30.717 19.499 -42.533 1.00 87.94 70 ARG A C 1
ATOM 560 O O . ARG A 1 70 ? 29.564 19.556 -42.110 1.00 87.94 70 ARG A O 1
ATOM 567 N N . SER A 1 71 ? 31.756 19.180 -41.755 1.00 85.69 71 SER A N 1
ATOM 568 C CA . SER A 1 71 ? 31.677 18.882 -40.312 1.00 85.69 71 SER A CA 1
ATOM 569 C C . SER A 1 71 ? 30.572 17.880 -39.939 1.00 85.69 71 SER A C 1
ATOM 571 O O . SER A 1 71 ? 29.858 18.049 -38.953 1.00 85.69 71 SER A O 1
ATOM 573 N N . CYS A 1 72 ? 30.395 16.822 -40.737 1.00 88.25 72 CYS A N 1
ATOM 574 C CA . CYS A 1 72 ? 29.255 15.897 -40.613 1.00 88.25 72 CYS A CA 1
ATOM 575 C C . CYS A 1 72 ? 29.645 14.482 -40.150 1.00 88.25 72 CYS A C 1
ATOM 577 O O . CYS A 1 72 ? 28.947 13.504 -40.428 1.00 88.25 72 CYS A O 1
ATOM 579 N N . TYR A 1 73 ? 30.741 14.367 -39.395 1.00 87.25 73 TYR A N 1
ATOM 580 C CA . TYR A 1 73 ? 31.195 13.100 -38.812 1.00 87.25 73 TYR A CA 1
ATOM 581 C C . TYR A 1 73 ? 30.121 12.419 -37.957 1.00 87.25 73 TYR A C 1
ATOM 583 O O . TYR A 1 73 ? 29.950 11.207 -38.051 1.00 87.25 73 TYR A O 1
ATOM 591 N N . ASP A 1 74 ? 29.340 13.181 -37.195 1.00 84.00 74 ASP A N 1
ATOM 592 C CA . ASP A 1 74 ? 28.265 12.649 -36.349 1.00 84.00 74 ASP A CA 1
ATOM 593 C C . ASP A 1 74 ? 27.200 11.928 -37.188 1.00 84.00 74 ASP A C 1
ATOM 595 O O . ASP A 1 74 ? 26.765 10.824 -36.860 1.00 84.00 74 ASP A O 1
ATOM 599 N N . GLN A 1 75 ? 26.824 12.523 -38.324 1.00 86.31 75 GLN A N 1
ATOM 600 C CA . GLN A 1 75 ? 25.857 11.946 -39.257 1.00 86.31 75 GLN A CA 1
ATOM 601 C C . GLN A 1 75 ? 26.438 10.725 -39.970 1.00 86.31 75 GLN A C 1
ATOM 603 O O . GLN A 1 75 ? 25.744 9.722 -40.142 1.00 86.31 75 GLN A O 1
ATOM 608 N N . LEU A 1 76 ? 27.723 10.774 -40.335 1.00 89.12 76 LEU A N 1
ATOM 609 C CA . LEU A 1 76 ? 28.416 9.624 -40.902 1.00 89.12 76 LEU A CA 1
ATOM 610 C C . LEU A 1 76 ? 28.399 8.458 -39.909 1.00 89.12 76 LEU A C 1
ATOM 612 O O . LEU A 1 76 ? 27.971 7.364 -40.267 1.00 89.12 76 LEU A O 1
ATOM 616 N N . PHE A 1 77 ? 28.799 8.676 -38.656 1.00 87.19 77 PHE A N 1
ATOM 617 C CA . PHE A 1 77 ? 28.793 7.628 -37.636 1.00 87.19 77 PHE A CA 1
ATOM 618 C C . PHE A 1 77 ? 27.381 7.145 -37.306 1.00 87.19 77 PHE A C 1
ATOM 620 O O . PHE A 1 77 ? 27.199 5.948 -37.085 1.00 87.19 77 PHE A O 1
ATOM 627 N N . PHE A 1 78 ? 26.367 8.008 -37.348 1.00 85.19 78 PHE A N 1
ATOM 628 C CA . PHE A 1 78 ? 24.973 7.583 -37.238 1.00 85.19 78 PHE A CA 1
ATOM 629 C C . PHE A 1 78 ? 24.586 6.605 -38.361 1.00 85.19 78 PHE A C 1
ATOM 631 O O . PHE A 1 78 ? 24.034 5.538 -38.087 1.00 85.19 78 PHE A O 1
ATOM 638 N N . ILE A 1 79 ? 24.946 6.906 -39.613 1.00 87.31 79 ILE A N 1
ATOM 639 C CA . ILE A 1 79 ? 24.690 6.016 -40.755 1.00 87.31 79 ILE A CA 1
ATOM 640 C C . ILE A 1 79 ? 25.499 4.721 -40.633 1.00 87.31 79 ILE A C 1
ATOM 642 O O . ILE A 1 79 ? 24.946 3.642 -40.834 1.00 87.31 79 ILE A O 1
ATOM 646 N N . LEU A 1 80 ? 26.776 4.782 -40.249 1.00 88.44 80 LEU A N 1
ATOM 647 C CA . LEU A 1 80 ? 27.622 3.593 -40.077 1.00 88.44 80 LEU A CA 1
ATOM 648 C C . LEU A 1 80 ? 27.155 2.688 -38.919 1.00 88.44 80 LEU A C 1
ATOM 650 O O . LEU A 1 80 ? 27.432 1.492 -38.942 1.00 88.44 80 LEU A O 1
ATOM 654 N N . ASN A 1 81 ? 26.426 3.225 -37.934 1.00 85.38 81 ASN A N 1
ATOM 655 C CA . ASN A 1 81 ? 25.774 2.452 -36.867 1.00 85.38 81 ASN A CA 1
ATOM 656 C C . ASN A 1 81 ? 24.353 1.977 -37.238 1.00 85.38 81 ASN A C 1
ATOM 658 O O . ASN A 1 81 ? 23.700 1.294 -36.447 1.00 85.38 81 ASN A O 1
ATOM 662 N N . SER A 1 82 ? 23.854 2.302 -38.433 1.00 84.94 82 SER A N 1
ATOM 663 C CA . SER A 1 82 ? 22.563 1.803 -38.914 1.00 84.94 82 SER A CA 1
ATOM 664 C C . SER A 1 82 ? 22.643 0.328 -39.315 1.00 84.94 82 SER A C 1
ATOM 666 O O . SER A 1 82 ? 23.696 -0.179 -39.703 1.00 84.94 82 SER A O 1
ATOM 668 N N . ARG A 1 83 ? 21.506 -0.378 -39.273 1.00 80.94 83 ARG A N 1
ATOM 669 C CA . ARG A 1 83 ? 21.430 -1.811 -39.620 1.00 80.94 83 ARG A CA 1
ATOM 670 C C . ARG A 1 83 ? 21.974 -2.138 -41.014 1.00 80.94 83 ARG A C 1
ATOM 672 O O . ARG A 1 83 ? 22.544 -3.206 -41.196 1.00 80.94 83 ARG A O 1
ATOM 679 N N . GLU A 1 84 ? 21.780 -1.247 -41.982 1.00 84.88 84 GLU A N 1
ATOM 680 C CA . GLU A 1 84 ? 22.150 -1.478 -43.384 1.00 84.88 84 GLU A CA 1
ATOM 681 C C . GLU A 1 84 ? 23.666 -1.386 -43.599 1.00 84.88 84 GLU A C 1
ATOM 683 O O . GLU A 1 84 ? 24.258 -2.180 -44.337 1.00 84.88 84 GLU A O 1
ATOM 688 N N . PHE A 1 85 ? 24.315 -0.453 -42.902 1.00 87.31 85 PHE A N 1
ATOM 689 C CA . PHE A 1 85 ? 25.728 -0.153 -43.102 1.00 87.31 85 PHE A CA 1
ATOM 690 C C . PHE A 1 85 ? 26.625 -0.697 -41.993 1.00 87.31 85 PHE A C 1
ATOM 692 O O . PHE A 1 85 ? 27.821 -0.799 -42.208 1.00 87.31 85 PHE A O 1
ATOM 699 N N . PHE A 1 86 ? 26.102 -1.158 -40.859 1.00 89.31 86 PHE A N 1
ATOM 700 C CA . PHE A 1 86 ? 26.945 -1.647 -39.771 1.00 89.31 86 PHE A CA 1
ATOM 701 C C . PHE A 1 86 ? 27.899 -2.773 -40.190 1.00 89.31 86 PHE A C 1
ATOM 703 O O . PHE A 1 86 ? 27.543 -3.722 -40.898 1.00 89.31 86 PHE A O 1
ATOM 710 N N . ARG A 1 87 ? 29.144 -2.677 -39.720 1.00 87.75 87 ARG A N 1
ATOM 711 C CA . ARG A 1 87 ? 30.194 -3.684 -39.900 1.00 87.75 87 ARG A CA 1
ATOM 712 C C . ARG A 1 87 ? 30.831 -3.952 -38.546 1.00 87.75 87 ARG A C 1
ATOM 714 O O . ARG A 1 87 ? 31.264 -3.015 -37.892 1.00 87.75 87 ARG A O 1
ATOM 721 N N . GLU A 1 88 ? 30.986 -5.221 -38.171 1.00 85.25 88 GLU A N 1
ATOM 722 C CA . GLU A 1 88 ? 31.607 -5.631 -36.892 1.00 85.25 88 GLU A CA 1
ATOM 723 C C . GLU A 1 88 ? 32.997 -5.005 -36.675 1.00 85.25 88 GLU A C 1
ATOM 725 O O . GLU A 1 88 ? 33.390 -4.677 -35.559 1.00 85.25 88 GLU A O 1
ATOM 730 N N . ARG A 1 89 ? 33.737 -4.754 -37.764 1.00 86.69 89 ARG A N 1
ATOM 731 C CA . ARG A 1 89 ? 35.040 -4.080 -37.716 1.00 86.69 89 ARG A CA 1
ATOM 732 C C . ARG A 1 89 ? 34.964 -2.642 -37.179 1.00 86.69 89 ARG A C 1
ATOM 734 O O . ARG A 1 89 ? 35.970 -2.156 -36.668 1.00 86.69 89 ARG A O 1
ATOM 741 N N . LEU A 1 90 ? 33.807 -1.980 -37.251 1.00 85.88 90 LEU A N 1
ATOM 742 C CA . LEU A 1 90 ? 33.583 -0.653 -36.668 1.00 85.88 90 LEU A CA 1
ATOM 743 C C . LEU A 1 90 ? 33.848 -0.684 -35.157 1.00 85.88 90 LEU A C 1
ATOM 745 O O . LEU A 1 90 ? 34.565 0.174 -34.652 1.00 85.88 90 LEU A O 1
ATOM 749 N N . LEU A 1 91 ? 33.369 -1.734 -34.475 1.00 83.38 91 LEU A N 1
ATOM 750 C CA . LEU A 1 91 ? 33.560 -1.936 -33.035 1.00 83.38 91 LEU A CA 1
ATOM 751 C C . LEU A 1 91 ? 35.026 -2.116 -32.648 1.00 83.38 91 LEU A C 1
ATOM 753 O O . LEU A 1 91 ? 35.406 -1.780 -31.539 1.00 83.38 91 LEU A O 1
ATOM 757 N N . GLN A 1 92 ? 35.841 -2.673 -33.545 1.00 83.94 92 GLN A N 1
ATOM 758 C CA . GLN A 1 92 ? 37.262 -2.925 -33.295 1.00 83.94 92 GLN A CA 1
ATOM 759 C C . GLN A 1 92 ? 38.133 -1.719 -33.638 1.00 83.94 92 GLN A C 1
ATOM 761 O O . GLN A 1 92 ? 39.172 -1.513 -33.022 1.00 83.94 92 GLN A O 1
ATOM 766 N N . THR A 1 93 ? 37.735 -0.963 -34.661 1.00 83.06 93 THR A N 1
ATOM 767 C CA . THR A 1 93 ? 38.553 0.123 -35.214 1.00 83.06 93 THR A CA 1
ATOM 768 C C . THR A 1 93 ? 38.377 1.415 -34.428 1.00 83.06 93 THR A C 1
ATOM 770 O O . THR A 1 93 ? 39.339 2.165 -34.317 1.00 83.06 93 THR A O 1
ATOM 773 N N . PHE A 1 94 ? 37.182 1.638 -33.871 1.00 84.56 94 PHE A N 1
ATOM 774 C CA . PHE A 1 94 ? 36.816 2.871 -33.178 1.00 84.56 94 PHE A CA 1
ATOM 775 C C . PHE A 1 94 ? 36.221 2.594 -31.794 1.00 84.56 94 PHE A C 1
ATOM 777 O O . PHE A 1 94 ? 35.107 3.014 -31.485 1.00 84.56 94 PHE A O 1
ATOM 784 N N . ILE A 1 95 ? 36.933 1.825 -30.965 1.00 80.06 95 ILE A N 1
ATOM 785 C CA . ILE A 1 95 ? 36.467 1.421 -29.623 1.00 80.06 95 ILE A CA 1
ATOM 786 C C . ILE A 1 95 ? 36.178 2.658 -28.757 1.00 80.06 95 ILE A C 1
ATOM 788 O O . ILE A 1 95 ? 35.197 2.696 -28.015 1.00 80.06 95 ILE A O 1
ATOM 792 N N . GLU A 1 96 ? 37.015 3.683 -28.879 1.00 76.06 96 GLU A N 1
ATOM 793 C CA . GLU A 1 96 ? 36.956 4.944 -28.141 1.00 76.06 96 GLU A CA 1
ATOM 794 C C . GLU A 1 96 ? 35.691 5.769 -28.403 1.00 76.06 96 GLU A C 1
ATOM 796 O O . GLU A 1 96 ? 35.319 6.586 -27.563 1.00 76.06 96 GLU A O 1
ATOM 801 N N . LEU A 1 97 ? 35.009 5.536 -29.527 1.00 75.56 97 LEU A N 1
ATOM 802 C CA . LEU A 1 97 ? 33.777 6.241 -29.890 1.00 75.56 97 LEU A CA 1
ATOM 803 C C . LEU A 1 97 ? 32.517 5.557 -29.345 1.00 75.56 97 LEU A C 1
ATOM 805 O O . LEU A 1 97 ? 31.412 6.052 -29.552 1.00 75.56 97 LEU A O 1
ATOM 809 N N . GLY A 1 98 ? 32.672 4.414 -28.671 1.00 73.12 98 GLY A N 1
ATOM 810 C CA . GLY A 1 98 ? 31.567 3.624 -28.132 1.00 73.12 98 GLY A CA 1
ATOM 811 C C . GLY A 1 98 ? 30.515 3.194 -29.167 1.00 73.12 98 GLY A C 1
ATOM 812 O O . GLY A 1 98 ? 29.327 3.299 -28.859 1.00 73.12 98 GLY A O 1
ATOM 813 N N . PRO A 1 99 ? 30.886 2.732 -30.381 1.00 71.56 99 PRO A N 1
ATOM 814 C CA . PRO A 1 99 ? 29.912 2.280 -31.368 1.00 71.56 99 PRO A CA 1
ATOM 815 C C . PRO A 1 99 ? 29.087 1.122 -30.800 1.00 71.56 99 PRO A C 1
ATOM 817 O O . PRO A 1 99 ? 29.614 0.207 -30.163 1.00 71.56 99 PRO A O 1
ATOM 820 N N . VAL A 1 100 ? 27.778 1.159 -31.035 1.00 74.38 100 VAL A N 1
ATOM 821 C CA . VAL A 1 100 ? 26.843 0.160 -30.513 1.00 74.38 100 VAL A CA 1
ATOM 822 C C . VAL A 1 100 ? 26.375 -0.701 -31.669 1.00 74.38 100 VAL A C 1
ATOM 824 O O . VAL A 1 100 ? 25.910 -0.193 -32.688 1.00 74.38 100 VAL A O 1
ATOM 827 N N . LYS A 1 101 ? 26.474 -2.023 -31.510 1.00 79.25 101 LYS A N 1
ATOM 828 C CA . LYS A 1 101 ? 25.919 -2.956 -32.487 1.00 79.25 101 LYS A CA 1
ATOM 829 C C . LYS A 1 101 ? 24.410 -2.701 -32.632 1.00 79.25 101 LYS A C 1
ATOM 831 O O . LYS A 1 101 ? 23.700 -2.774 -31.625 1.00 79.25 101 LYS A O 1
ATOM 836 N N . PRO A 1 102 ? 23.898 -2.434 -33.846 1.00 75.06 102 PRO A N 1
ATOM 837 C CA . PRO A 1 102 ? 22.475 -2.247 -34.045 1.00 75.06 102 PRO A CA 1
ATOM 838 C C . PRO A 1 102 ? 21.738 -3.525 -33.661 1.00 75.06 102 PRO A C 1
ATOM 840 O O . PRO A 1 102 ? 22.056 -4.611 -34.146 1.00 75.06 102 PRO A O 1
ATOM 843 N N . LEU A 1 103 ? 20.731 -3.378 -32.802 1.00 72.00 103 LEU A N 1
ATOM 844 C CA . LEU A 1 103 ? 19.912 -4.494 -32.347 1.00 72.00 103 LEU A CA 1
ATOM 845 C C . LEU A 1 103 ? 19.232 -5.145 -33.550 1.00 72.00 103 LEU A C 1
ATOM 847 O O . LEU A 1 103 ? 18.490 -4.475 -34.275 1.00 72.00 103 LEU A O 1
ATOM 851 N N . THR A 1 104 ? 19.456 -6.436 -33.774 1.00 72.12 104 THR A N 1
ATOM 852 C CA . THR A 1 104 ? 18.686 -7.215 -34.752 1.00 72.12 104 THR A CA 1
ATOM 853 C C . THR A 1 104 ? 17.334 -7.622 -34.167 1.00 72.12 104 THR A C 1
ATOM 855 O O . THR A 1 104 ? 17.127 -7.558 -32.960 1.00 72.12 104 THR A O 1
ATOM 858 N N . SER A 1 105 ? 16.388 -8.075 -34.994 1.00 62.88 105 SER A N 1
ATOM 859 C CA . SER A 1 105 ? 15.126 -8.636 -34.482 1.00 62.88 105 SER A CA 1
ATOM 860 C C . SER A 1 105 ? 15.358 -9.847 -33.564 1.00 62.88 105 SER A C 1
ATOM 862 O O . SER A 1 105 ? 14.582 -10.063 -32.639 1.00 62.88 105 SER A O 1
ATOM 864 N N . GLY A 1 106 ? 16.441 -10.604 -33.789 1.00 68.31 106 GLY A N 1
ATOM 865 C CA . GLY A 1 106 ? 16.885 -11.687 -32.910 1.00 68.31 106 GLY A CA 1
ATOM 866 C C . GLY A 1 106 ? 17.457 -11.170 -31.593 1.00 68.31 106 GLY A C 1
ATOM 867 O O . GLY A 1 106 ? 17.064 -11.668 -30.549 1.00 68.31 106 GLY A O 1
ATOM 868 N N . ASP A 1 107 ? 18.284 -10.120 -31.622 1.00 68.00 107 ASP A N 1
ATOM 869 C CA . ASP A 1 107 ? 18.800 -9.477 -30.404 1.00 68.00 107 ASP A CA 1
ATOM 870 C C . ASP A 1 107 ? 17.683 -8.808 -29.608 1.00 68.00 107 ASP A C 1
ATOM 872 O O . ASP A 1 107 ? 17.710 -8.839 -28.388 1.00 68.00 107 ASP A O 1
ATOM 876 N N . ILE A 1 108 ? 16.674 -8.237 -30.274 1.00 63.91 108 ILE A N 1
ATOM 877 C CA . ILE A 1 108 ? 15.472 -7.731 -29.609 1.00 63.91 108 ILE A CA 1
ATOM 878 C C . ILE A 1 108 ? 14.748 -8.900 -28.966 1.00 63.91 108 ILE A C 1
ATOM 880 O O . ILE A 1 108 ? 14.466 -8.814 -27.784 1.00 63.91 108 ILE A O 1
ATOM 884 N N . LEU A 1 109 ? 14.490 -10.001 -29.677 1.00 66.94 109 LEU A N 1
ATOM 885 C CA . LEU A 1 109 ? 13.822 -11.171 -29.103 1.00 66.94 109 LEU A CA 1
ATOM 886 C C . LEU A 1 109 ? 14.620 -11.776 -27.940 1.00 66.94 109 LEU A C 1
ATOM 888 O O . LEU A 1 109 ? 14.023 -12.169 -26.947 1.00 66.94 109 LEU A O 1
ATOM 892 N N . ASP A 1 110 ? 15.945 -11.817 -28.028 1.00 69.75 110 ASP A N 1
ATOM 893 C CA . ASP A 1 110 ? 16.827 -12.330 -26.983 1.00 69.75 110 ASP A CA 1
ATOM 894 C C . ASP A 1 110 ? 16.997 -11.347 -25.827 1.00 69.75 110 ASP A C 1
ATOM 896 O O . ASP A 1 110 ? 17.091 -11.794 -24.694 1.00 69.75 110 ASP A O 1
ATOM 900 N N . LEU A 1 111 ? 16.956 -10.034 -26.053 1.00 65.50 111 LEU A N 1
ATOM 901 C CA . LEU A 1 111 ? 16.824 -9.020 -25.002 1.00 65.50 111 LEU A CA 1
ATOM 902 C C . LEU A 1 111 ? 15.426 -9.023 -24.399 1.00 65.50 111 LEU A C 1
ATOM 904 O O . LEU A 1 111 ? 15.285 -8.753 -23.218 1.00 65.50 111 LEU A O 1
ATOM 908 N N . THR A 1 112 ? 14.398 -9.374 -25.168 1.00 57.91 112 THR A N 1
ATOM 909 C CA . THR A 1 112 ? 13.040 -9.556 -24.655 1.00 57.91 112 THR A CA 1
ATOM 910 C C . THR A 1 112 ? 13.018 -10.813 -23.805 1.00 57.91 112 THR A C 1
ATOM 912 O O . THR A 1 112 ? 12.504 -10.764 -22.706 1.00 57.91 112 THR A O 1
ATOM 915 N N . LYS A 1 113 ? 13.642 -11.914 -24.241 1.00 65.19 113 LYS A N 1
ATOM 916 C CA . LYS A 1 113 ? 13.783 -13.157 -23.469 1.00 65.19 113 LYS A CA 1
ATOM 917 C C . LYS A 1 113 ? 14.710 -13.003 -22.275 1.00 65.19 113 LYS A C 1
ATOM 919 O O . LYS A 1 113 ? 14.426 -13.601 -21.254 1.00 65.19 113 LYS A O 1
ATOM 924 N N . LYS A 1 114 ? 15.804 -12.247 -22.375 1.00 65.50 114 LYS A N 1
ATOM 925 C CA . LYS A 1 114 ? 16.671 -11.904 -21.241 1.00 65.50 114 LYS A CA 1
ATOM 926 C C . LYS A 1 114 ? 15.949 -10.962 -20.303 1.00 65.50 114 LYS A C 1
ATOM 928 O O . LYS A 1 114 ? 15.930 -11.250 -19.131 1.00 65.50 114 LYS A O 1
ATOM 933 N N . GLY A 1 115 ? 15.234 -9.959 -20.795 1.00 54.12 115 GLY A N 1
ATOM 934 C CA . GLY A 1 115 ? 14.324 -9.145 -19.995 1.00 54.12 115 GLY A CA 1
ATOM 935 C C . GLY A 1 115 ? 13.257 -9.997 -19.305 1.00 54.12 115 GLY A C 1
ATOM 936 O O . GLY A 1 115 ? 13.034 -9.822 -18.123 1.00 54.12 115 GLY A O 1
ATOM 937 N N . TYR A 1 116 ? 12.685 -10.989 -19.990 1.00 50.19 116 TYR A N 1
ATOM 938 C CA . TYR A 1 116 ? 11.675 -11.913 -19.458 1.00 50.19 116 TYR A CA 1
ATOM 939 C C . TYR A 1 116 ? 12.263 -12.961 -18.491 1.00 50.19 116 TYR A C 1
ATOM 941 O O . TYR A 1 116 ? 11.607 -13.359 -17.537 1.00 50.19 116 TYR A O 1
ATOM 949 N N . ASN A 1 117 ? 13.509 -13.401 -18.704 1.00 51.94 117 ASN A N 1
ATOM 950 C CA . ASN A 1 117 ? 14.202 -14.398 -17.878 1.00 51.94 117 ASN A CA 1
ATOM 951 C C . ASN A 1 117 ? 14.993 -13.769 -16.718 1.00 51.94 117 ASN A C 1
ATOM 953 O O . ASN A 1 117 ? 15.143 -14.410 -15.688 1.00 51.94 117 ASN A O 1
ATOM 957 N N . GLU A 1 118 ? 15.468 -12.532 -16.845 1.00 46.62 118 GLU A N 1
ATOM 958 C CA . GLU A 1 118 ? 16.032 -11.698 -15.770 1.00 46.62 118 GLU A CA 1
ATOM 959 C C . GLU A 1 118 ? 14.899 -11.038 -14.964 1.00 46.62 118 GLU A C 1
ATOM 961 O O . GLU A 1 118 ? 15.067 -10.783 -13.775 1.00 46.62 118 GLU A O 1
ATOM 966 N N . GLN A 1 119 ? 13.698 -10.900 -15.550 1.00 41.34 119 GLN A N 1
ATOM 967 C CA . GLN A 1 119 ? 12.427 -10.776 -14.824 1.00 41.34 119 GLN A CA 1
ATOM 968 C C . GLN A 1 119 ? 11.862 -12.113 -14.321 1.00 41.34 119 GLN A C 1
ATOM 970 O O . GLN A 1 119 ? 10.7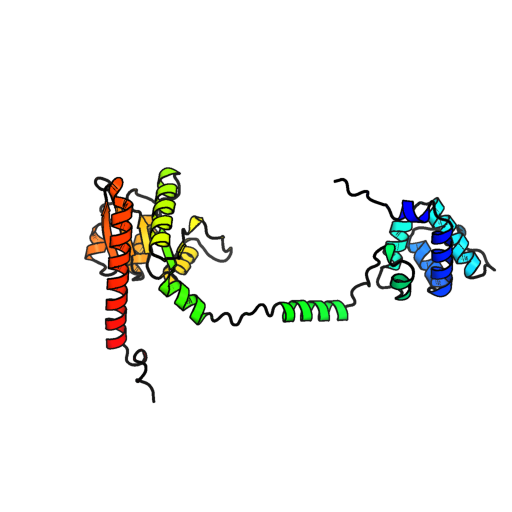65 -12.127 -13.767 1.00 41.34 119 GLN A O 1
ATOM 975 N N . LYS A 1 120 ? 12.660 -13.190 -14.272 1.00 41.75 120 LYS A N 1
ATOM 976 C CA . LYS A 1 120 ? 12.664 -13.976 -13.030 1.00 41.75 120 LYS A CA 1
ATOM 977 C C . LYS A 1 120 ? 13.402 -13.178 -11.953 1.00 41.75 120 LYS A C 1
ATOM 979 O O . LYS A 1 120 ? 14.369 -13.635 -11.350 1.00 41.75 120 LYS A O 1
ATOM 984 N N . VAL A 1 121 ? 12.853 -11.999 -11.642 1.00 44.16 121 VAL A N 1
ATOM 985 C CA . VAL A 1 121 ? 12.736 -11.603 -10.247 1.00 44.16 121 VAL A CA 1
ATOM 986 C C . VAL A 1 121 ? 12.172 -12.831 -9.566 1.00 44.16 121 VAL A C 1
ATOM 988 O O . VAL A 1 121 ? 11.210 -13.420 -10.061 1.00 44.16 121 VAL A O 1
ATOM 991 N N . ASN A 1 122 ? 12.846 -13.235 -8.504 1.00 43.47 122 ASN A N 1
ATOM 992 C CA . ASN A 1 122 ? 12.443 -14.236 -7.541 1.00 43.47 122 ASN A CA 1
ATOM 993 C C . ASN A 1 122 ? 10.963 -14.028 -7.160 1.00 43.47 122 ASN A C 1
ATOM 995 O O . ASN A 1 122 ? 10.634 -13.332 -6.208 1.00 43.47 122 ASN A O 1
ATOM 999 N N . THR A 1 123 ? 10.078 -14.541 -8.002 1.00 48.69 123 THR A N 1
ATOM 1000 C CA . THR A 1 123 ? 8.629 -14.476 -7.904 1.00 48.69 123 THR A CA 1
ATOM 1001 C C . THR A 1 123 ? 8.126 -15.906 -8.016 1.00 48.69 123 THR A C 1
ATOM 1003 O O . THR A 1 123 ? 7.154 -16.205 -8.696 1.00 48.69 123 THR A O 1
ATOM 1006 N N . ASP A 1 124 ? 8.693 -16.765 -7.173 1.00 45.44 124 ASP A N 1
ATOM 1007 C CA . ASP A 1 124 ? 7.795 -17.377 -6.201 1.00 45.44 124 ASP A CA 1
ATOM 1008 C C . ASP A 1 124 ? 7.229 -16.220 -5.354 1.00 45.44 124 ASP A C 1
ATOM 1010 O O . ASP A 1 124 ? 7.635 -15.978 -4.219 1.00 45.44 124 ASP A O 1
ATOM 1014 N N . LEU A 1 125 ? 6.335 -15.415 -5.950 1.00 56.25 125 LEU A N 1
ATOM 1015 C CA . LEU A 1 125 ? 5.385 -14.646 -5.177 1.00 56.25 125 LEU A CA 1
ATOM 1016 C C . LEU A 1 125 ? 4.515 -15.746 -4.627 1.00 56.25 125 LEU A C 1
ATOM 1018 O O . LEU A 1 125 ? 3.570 -16.205 -5.266 1.00 56.25 125 LEU A O 1
ATOM 1022 N N . ASP A 1 126 ? 4.932 -16.238 -3.474 1.00 78.75 126 ASP A N 1
ATOM 1023 C CA . ASP A 1 126 ? 4.080 -16.983 -2.597 1.00 78.75 126 ASP A CA 1
ATOM 1024 C C . ASP A 1 126 ? 2.942 -16.024 -2.242 1.00 78.75 126 ASP A C 1
ATOM 1026 O O . ASP A 1 126 ? 2.997 -15.290 -1.260 1.00 78.75 126 ASP A O 1
ATOM 1030 N N . TYR A 1 127 ? 1.957 -15.915 -3.140 1.00 82.88 127 TYR A N 1
ATOM 1031 C CA . TYR A 1 127 ? 0.808 -15.035 -2.978 1.00 82.88 127 TYR A CA 1
ATOM 1032 C C . TYR A 1 127 ? 0.085 -15.411 -1.697 1.00 82.88 127 TYR A C 1
ATOM 1034 O O . TYR A 1 127 ? -0.424 -14.542 -0.998 1.00 82.88 127 TYR A O 1
ATOM 1042 N N . GLN A 1 128 ? 0.100 -16.703 -1.375 1.00 83.81 128 GLN A N 1
ATOM 1043 C CA . GLN A 1 128 ? -0.374 -17.208 -0.111 1.00 83.81 128 GLN A CA 1
ATOM 1044 C C . GLN A 1 128 ? 0.465 -16.645 1.043 1.00 83.81 128 GLN A C 1
ATOM 1046 O O . GLN A 1 128 ? -0.110 -16.003 1.911 1.00 83.81 128 GLN A O 1
ATOM 1051 N N . GLY A 1 129 ? 1.790 -16.768 1.025 1.00 87.19 129 GLY A N 1
ATOM 1052 C CA . GLY A 1 129 ? 2.679 -16.182 2.036 1.00 87.19 129 GLY A CA 1
ATOM 1053 C C . GLY A 1 129 ? 2.566 -14.659 2.165 1.00 87.19 129 GLY A C 1
ATOM 1054 O O . GLY A 1 129 ? 2.623 -14.114 3.269 1.00 87.19 129 GLY A O 1
ATOM 1055 N N . TRP A 1 130 ? 2.337 -13.946 1.061 1.00 90.25 130 TRP A N 1
ATOM 1056 C CA . TRP A 1 130 ? 2.074 -12.508 1.069 1.00 90.25 130 TRP A CA 1
ATOM 1057 C C . TRP A 1 130 ? 0.725 -12.186 1.722 1.00 90.25 130 TRP A C 1
ATOM 1059 O O . TRP A 1 130 ? 0.679 -11.354 2.628 1.00 90.25 130 TRP A O 1
ATOM 1069 N N . ILE A 1 131 ? -0.351 -12.883 1.336 1.00 91.19 131 ILE A N 1
ATOM 1070 C CA . ILE A 1 131 ? -1.675 -12.747 1.965 1.00 91.19 131 ILE A CA 1
ATOM 1071 C C . ILE A 1 131 ? -1.595 -13.099 3.454 1.00 91.19 131 ILE A C 1
ATOM 1073 O O . ILE A 1 131 ? -2.147 -12.374 4.280 1.00 91.19 131 ILE A O 1
ATOM 1077 N N . GLU A 1 132 ? -0.895 -14.173 3.817 1.00 90.69 132 GLU A N 1
ATOM 1078 C CA . GLU A 1 132 ? -0.683 -14.599 5.201 1.00 90.69 132 GLU A CA 1
ATOM 1079 C C . GLU A 1 132 ? 0.049 -13.518 5.997 1.00 90.69 132 GLU A C 1
ATOM 1081 O O . GLU A 1 132 ? -0.404 -13.152 7.082 1.00 90.69 132 GLU A O 1
ATOM 1086 N N . ARG A 1 133 ? 1.112 -12.922 5.443 1.00 93.44 133 ARG A N 1
ATOM 1087 C CA . ARG A 1 133 ? 1.806 -11.791 6.071 1.00 93.44 133 ARG A CA 1
ATOM 1088 C C . ARG A 1 133 ? 0.879 -10.591 6.254 1.00 93.44 133 ARG A C 1
ATOM 1090 O O . ARG A 1 133 ? 0.853 -10.021 7.346 1.00 93.44 133 ARG A O 1
ATOM 1097 N N . CYS A 1 134 ? 0.105 -10.216 5.235 1.00 94.56 134 CYS A N 1
ATOM 1098 C CA . CYS A 1 134 ? -0.877 -9.135 5.354 1.00 94.56 134 CYS A CA 1
ATOM 1099 C C . CYS A 1 134 ? -1.878 -9.440 6.477 1.00 94.56 134 CYS A C 1
ATOM 1101 O O . CYS A 1 134 ? -2.078 -8.620 7.370 1.00 94.56 134 CYS A O 1
ATOM 1103 N N . LYS A 1 135 ? -2.405 -10.664 6.527 1.00 94.81 135 LYS A N 1
ATOM 1104 C CA . LYS A 1 135 ? -3.326 -11.111 7.579 1.00 94.81 135 LYS A CA 1
ATOM 1105 C C . LYS A 1 135 ? -2.694 -11.263 8.959 1.00 94.81 135 LYS A C 1
ATOM 1107 O O . LYS A 1 135 ? -3.431 -11.357 9.941 1.00 94.81 135 LYS A O 1
ATOM 1112 N N . GLN A 1 136 ? -1.370 -11.260 9.066 1.00 94.38 136 GLN A N 1
ATOM 1113 C CA . GLN A 1 136 ? -0.638 -11.284 10.335 1.00 94.38 136 GLN A CA 1
ATOM 1114 C C . GLN A 1 136 ? -0.227 -9.897 10.826 1.00 94.38 136 GLN A C 1
ATOM 1116 O O . GLN A 1 136 ? -0.171 -9.695 12.035 1.00 94.38 136 GLN A O 1
ATOM 1121 N N . LYS A 1 137 ? 0.071 -8.953 9.928 1.00 96.50 137 LYS A N 1
ATOM 1122 C CA . LYS A 1 137 ? 0.703 -7.682 10.315 1.00 96.50 137 LYS A CA 1
ATOM 1123 C C . LYS A 1 137 ? 0.008 -6.431 9.810 1.00 96.50 137 LYS A C 1
ATOM 1125 O O . LYS A 1 137 ? 0.138 -5.394 10.448 1.00 96.50 137 LYS A O 1
ATOM 1130 N N . MET A 1 138 ? -0.691 -6.491 8.681 1.00 97.69 138 MET A N 1
ATOM 1131 C CA . MET A 1 138 ? -1.239 -5.291 8.054 1.00 97.69 138 MET A CA 1
ATOM 1132 C C . MET A 1 138 ? -2.436 -4.769 8.845 1.00 97.69 138 MET A C 1
ATOM 1134 O O . MET A 1 138 ? -3.369 -5.524 9.124 1.00 97.69 138 MET A O 1
ATOM 1138 N N . VAL A 1 139 ? -2.434 -3.477 9.166 1.00 98.06 139 VAL A N 1
ATOM 1139 C CA . VAL A 1 139 ? -3.555 -2.808 9.841 1.00 98.06 139 VAL A CA 1
ATOM 1140 C C . VAL A 1 139 ? -3.994 -1.617 9.005 1.00 98.06 139 VAL A C 1
ATOM 1142 O O . VAL A 1 139 ? -3.206 -0.711 8.751 1.00 98.06 139 VAL A O 1
ATOM 1145 N N . LEU A 1 140 ? -5.254 -1.600 8.580 1.00 97.31 140 LEU A N 1
ATOM 1146 C CA . LEU A 1 140 ? -5.799 -0.454 7.856 1.00 97.31 140 LEU A CA 1
ATOM 1147 C C . LEU A 1 140 ? -6.209 0.633 8.846 1.00 97.31 140 LEU A C 1
ATOM 1149 O O . LEU A 1 140 ? -7.000 0.375 9.751 1.00 97.31 140 LEU A O 1
ATOM 1153 N N . VAL A 1 141 ? -5.683 1.839 8.657 1.00 96.38 141 VAL A N 1
ATOM 1154 C CA . VAL A 1 141 ? -6.010 3.025 9.449 1.00 96.38 141 VAL A CA 1
ATOM 1155 C C . VAL A 1 141 ? -6.859 3.959 8.593 1.00 96.38 141 VAL A C 1
ATOM 1157 O O . VAL A 1 141 ? -6.420 4.429 7.540 1.00 96.38 141 VAL A O 1
ATOM 1160 N N . LEU A 1 142 ? -8.081 4.206 9.052 1.00 93.69 142 LEU A N 1
ATOM 1161 C CA . LEU A 1 142 ? -9.061 5.082 8.419 1.00 93.69 142 LEU A CA 1
ATOM 1162 C C . LEU A 1 142 ? -9.417 6.224 9.359 1.00 93.69 142 LEU A C 1
ATOM 1164 O O . LEU A 1 142 ? -9.362 6.090 10.582 1.00 93.69 142 LEU A O 1
ATOM 1168 N N . GLY A 1 143 ? -9.803 7.346 8.780 1.00 90.81 143 GLY A N 1
ATOM 1169 C CA . GLY A 1 143 ? -10.226 8.504 9.537 1.00 90.81 143 GLY A CA 1
ATOM 1170 C C . GLY A 1 143 ? -10.278 9.747 8.667 1.00 90.81 143 GLY A C 1
ATOM 1171 O O . GLY A 1 143 ? -10.033 9.706 7.458 1.00 90.81 143 GLY A O 1
ATOM 1172 N N . LYS A 1 144 ? -10.564 10.882 9.294 1.00 88.00 144 LYS A N 1
ATOM 1173 C CA . LYS A 1 144 ? -10.602 12.166 8.610 1.00 88.00 144 LYS A CA 1
ATOM 1174 C C . LYS A 1 144 ? -9.188 12.540 8.173 1.00 88.00 144 LYS A C 1
ATOM 1176 O O . LYS A 1 144 ? -8.262 12.564 8.972 1.00 88.00 144 LYS A O 1
ATOM 1181 N N . ASP A 1 145 ? -9.039 12.861 6.894 1.00 84.25 145 ASP A N 1
ATOM 1182 C CA . ASP A 1 145 ? -7.727 13.082 6.278 1.00 84.25 145 ASP A CA 1
ATOM 1183 C C . ASP A 1 145 ? -7.611 14.431 5.545 1.00 84.25 145 ASP A C 1
ATOM 1185 O O . ASP A 1 145 ? -6.622 14.699 4.857 1.00 84.25 145 ASP A O 1
ATOM 1189 N N . ASN A 1 146 ? -8.652 15.265 5.628 1.00 83.69 146 ASN A N 1
ATOM 1190 C CA . ASN A 1 146 ? -8.766 16.522 4.889 1.00 83.69 146 ASN A CA 1
ATOM 1191 C C . ASN A 1 146 ? -8.247 17.742 5.670 1.00 83.69 146 ASN A C 1
ATOM 1193 O O . ASN A 1 146 ? -8.153 18.827 5.098 1.00 83.69 146 ASN A O 1
ATOM 1197 N N . THR A 1 147 ? -7.901 17.571 6.946 1.00 86.69 147 THR A N 1
ATOM 1198 C CA . THR A 1 147 ? -7.238 18.575 7.786 1.00 86.69 147 THR A CA 1
ATOM 1199 C C . THR A 1 147 ? -5.896 18.037 8.271 1.00 86.69 147 THR A C 1
ATOM 1201 O O . THR A 1 147 ? -5.733 16.830 8.439 1.00 86.69 147 THR A O 1
ATOM 1204 N N . ILE A 1 148 ? -4.938 18.941 8.495 1.00 87.62 148 ILE A N 1
ATOM 1205 C CA . ILE A 1 148 ? -3.583 18.591 8.948 1.00 87.62 148 ILE A CA 1
ATOM 1206 C C . ILE A 1 148 ? -3.657 17.865 10.295 1.00 87.62 148 ILE A C 1
ATOM 1208 O O . ILE A 1 148 ? -3.207 16.731 10.384 1.00 87.62 148 ILE A O 1
ATOM 1212 N N . ASP A 1 149 ? -4.344 18.446 11.281 1.00 87.56 149 ASP A N 1
ATOM 1213 C CA . ASP A 1 149 ? -4.476 17.872 12.628 1.00 87.56 149 ASP A CA 1
ATOM 1214 C C . ASP A 1 149 ? -5.084 16.456 12.628 1.00 87.56 149 ASP A C 1
ATOM 1216 O O . ASP A 1 149 ? -4.675 15.587 13.398 1.00 87.56 149 ASP A O 1
ATOM 1220 N N . ALA A 1 150 ? -6.069 16.200 11.757 1.00 87.25 150 ALA A N 1
ATOM 1221 C CA . ALA A 1 150 ? -6.694 14.883 11.666 1.00 87.25 150 ALA A CA 1
ATOM 1222 C C . ALA A 1 150 ? -5.761 13.871 10.987 1.00 87.25 150 ALA A C 1
ATOM 1224 O O . ALA A 1 150 ? -5.645 12.735 11.441 1.00 87.25 150 ALA A O 1
ATOM 1225 N N . PHE A 1 151 ? -5.027 14.296 9.956 1.00 90.75 151 PHE A N 1
ATOM 1226 C CA . PHE A 1 151 ? -4.038 13.446 9.301 1.00 90.75 151 PHE A CA 1
ATOM 1227 C C . PHE A 1 151 ? -2.856 13.112 10.223 1.00 90.75 151 PHE A C 1
ATOM 1229 O O . PHE A 1 151 ? -2.461 11.950 10.299 1.00 90.75 151 PHE A O 1
ATOM 1236 N N . GLU A 1 152 ? -2.347 14.085 10.984 1.00 92.94 152 GLU A N 1
ATOM 1237 C CA . GLU A 1 152 ? -1.299 13.876 11.994 1.00 92.94 152 GLU A CA 1
ATOM 1238 C C . GLU A 1 152 ? -1.733 12.862 13.058 1.00 92.94 152 GLU A C 1
ATOM 1240 O O . GLU A 1 152 ? -0.940 12.023 13.486 1.00 92.94 152 GLU A O 1
ATOM 1245 N N . ARG A 1 153 ? -3.016 12.862 13.438 1.00 92.56 153 ARG A N 1
ATOM 1246 C CA . ARG A 1 153 ? -3.574 11.852 14.345 1.00 92.56 153 ARG A CA 1
ATOM 1247 C C . ARG A 1 153 ? -3.528 10.444 13.742 1.00 92.56 153 ARG A C 1
ATOM 1249 O O . ARG A 1 153 ? -3.179 9.498 14.449 1.00 92.56 153 ARG A O 1
ATOM 1256 N N . LEU A 1 154 ? -3.830 10.287 12.450 1.00 94.56 154 LEU A N 1
ATOM 1257 C CA . LEU A 1 154 ? -3.718 8.994 11.753 1.00 94.56 154 LEU A CA 1
ATOM 1258 C C . LEU A 1 154 ? -2.264 8.526 11.643 1.00 94.56 154 LEU A C 1
ATOM 1260 O O . LEU A 1 154 ? -1.979 7.336 11.807 1.00 94.56 154 LEU A O 1
ATOM 1264 N N . GLU A 1 155 ? -1.334 9.449 11.401 1.00 95.50 155 GLU A N 1
ATOM 1265 C CA . GLU A 1 155 ? 0.098 9.148 11.417 1.00 95.50 155 GLU A CA 1
ATOM 1266 C C . GLU A 1 155 ? 0.566 8.732 12.812 1.00 95.50 155 GLU A C 1
ATOM 1268 O O . GLU A 1 155 ? 1.266 7.730 12.944 1.00 95.50 155 GLU A O 1
ATOM 1273 N N . TYR A 1 156 ? 0.112 9.418 13.861 1.00 95.50 156 TYR A N 1
ATOM 1274 C CA . TYR A 1 156 ? 0.418 9.055 15.242 1.00 95.50 156 TYR A CA 1
ATOM 1275 C C . TYR A 1 156 ? -0.101 7.655 15.600 1.00 95.50 156 TYR A C 1
ATOM 1277 O O . TYR A 1 156 ? 0.642 6.842 16.152 1.00 95.50 156 TYR A O 1
ATOM 1285 N N . ILE A 1 157 ? -1.347 7.335 15.233 1.00 96.31 157 ILE A N 1
ATOM 1286 C CA . ILE A 1 157 ? -1.915 5.984 15.387 1.00 96.31 157 ILE A CA 1
ATOM 1287 C C . ILE A 1 157 ? -1.047 4.950 14.659 1.00 96.31 157 ILE A C 1
ATOM 1289 O O . ILE A 1 157 ? -0.771 3.886 15.211 1.00 96.31 157 ILE A O 1
ATOM 1293 N N . SER A 1 158 ? -0.587 5.271 13.448 1.00 96.88 158 SER A N 1
ATOM 1294 C CA . SER A 1 158 ? 0.279 4.390 12.659 1.00 96.88 158 SER A CA 1
ATOM 1295 C C . SER A 1 158 ? 1.603 4.121 13.379 1.00 96.88 158 SER A C 1
ATOM 1297 O O . SER A 1 158 ? 1.947 2.963 13.593 1.00 96.88 158 SER A O 1
ATOM 1299 N N . VAL A 1 159 ? 2.290 5.153 13.874 1.00 97.25 159 VAL A N 1
ATOM 1300 C CA . VAL A 1 159 ? 3.534 4.987 14.653 1.00 97.25 159 VAL A CA 1
ATOM 1301 C C . VAL A 1 159 ? 3.315 4.073 15.865 1.00 97.25 159 VAL A C 1
ATOM 1303 O O . VAL A 1 159 ? 4.125 3.189 16.137 1.00 97.25 159 VAL A O 1
ATOM 1306 N N . LYS A 1 160 ? 2.188 4.216 16.572 1.00 96.94 160 LYS A N 1
ATOM 1307 C CA . LYS A 1 160 ? 1.860 3.341 17.712 1.00 96.94 160 LYS A CA 1
ATOM 1308 C C . LYS A 1 160 ? 1.575 1.898 17.317 1.00 96.94 160 LYS A C 1
ATOM 1310 O O . LYS A 1 160 ? 1.923 0.990 18.064 1.00 96.94 160 LYS A O 1
ATOM 1315 N N . LEU A 1 161 ? 0.997 1.662 16.147 1.00 97.44 161 LEU A N 1
ATOM 1316 C CA . LEU A 1 161 ? 0.833 0.311 15.610 1.00 97.44 161 LEU A CA 1
ATOM 1317 C C . LEU A 1 161 ? 2.171 -0.313 15.189 1.00 97.44 161 LEU A C 1
ATOM 1319 O O . LEU A 1 161 ? 2.378 -1.503 15.427 1.00 97.44 161 LEU A O 1
ATOM 1323 N N . GLU A 1 162 ? 3.092 0.472 14.628 1.00 97.50 162 GLU A N 1
ATOM 1324 C CA . GLU A 1 162 ? 4.451 0.017 14.293 1.00 97.50 162 GLU A CA 1
ATOM 1325 C C . GLU A 1 162 ? 5.237 -0.392 15.543 1.00 97.50 162 GLU A C 1
ATOM 1327 O O . GLU A 1 162 ? 5.863 -1.452 15.556 1.00 97.50 162 GLU A O 1
ATOM 1332 N N . GLU A 1 163 ? 5.148 0.392 16.624 1.00 96.75 163 GLU A N 1
ATOM 1333 C CA . GLU A 1 163 ? 5.741 0.058 17.930 1.00 96.75 163 GLU A CA 1
ATOM 1334 C C . GLU A 1 163 ? 5.216 -1.282 18.484 1.00 96.75 163 GLU A C 1
ATOM 1336 O O . GLU A 1 163 ? 5.942 -1.999 19.175 1.00 96.75 163 GLU A O 1
ATOM 1341 N N . LEU A 1 164 ? 3.974 -1.650 18.149 1.00 95.81 164 LEU A N 1
ATOM 1342 C CA . LEU A 1 164 ? 3.349 -2.928 18.509 1.00 95.81 164 LEU A CA 1
ATOM 1343 C C . LEU A 1 164 ? 3.684 -4.074 17.532 1.00 95.81 164 LEU A C 1
ATOM 1345 O O . LEU A 1 164 ? 3.259 -5.208 17.756 1.00 95.81 164 LEU A O 1
ATOM 1349 N N . GLY A 1 165 ? 4.457 -3.808 16.475 1.00 96.25 165 GLY A N 1
ATOM 1350 C CA . GLY A 1 165 ? 4.918 -4.801 15.499 1.00 96.25 165 GLY A CA 1
ATOM 1351 C C . GLY A 1 165 ? 4.016 -4.988 14.274 1.00 96.25 165 GLY A C 1
ATOM 1352 O O . GLY A 1 165 ? 4.220 -5.945 13.518 1.00 96.25 165 GLY A O 1
ATOM 1353 N N . TYR A 1 166 ? 3.041 -4.100 14.067 1.00 97.94 166 TYR A N 1
ATOM 1354 C CA . TYR A 1 166 ? 2.171 -4.100 12.889 1.00 97.94 166 TYR A CA 1
ATOM 1355 C C . TYR A 1 166 ? 2.745 -3.263 11.740 1.00 97.94 166 TYR A C 1
ATOM 1357 O O . TYR A 1 166 ? 3.673 -2.477 11.902 1.00 97.94 166 TYR A O 1
ATOM 1365 N N . GLU A 1 167 ? 2.159 -3.439 10.559 1.00 97.44 167 GLU A N 1
ATOM 1366 C CA . GLU A 1 167 ? 2.456 -2.696 9.335 1.00 97.44 167 GLU A CA 1
ATOM 1367 C C . GLU A 1 167 ? 1.214 -1.855 8.979 1.00 97.44 167 GLU A C 1
ATOM 1369 O O . GLU A 1 167 ? 0.335 -2.327 8.247 1.00 97.44 167 GLU A O 1
ATOM 1374 N N . PRO A 1 168 ? 1.059 -0.648 9.555 1.00 97.44 168 PRO A N 1
ATOM 1375 C CA . PRO A 1 168 ? -0.116 0.176 9.322 1.00 97.44 168 PRO A CA 1
ATOM 1376 C C . PRO A 1 168 ? -0.125 0.745 7.903 1.00 97.44 168 PRO A C 1
ATOM 1378 O O . PRO A 1 168 ? 0.906 1.130 7.349 1.00 97.44 168 PRO A O 1
ATOM 1381 N N . ILE A 1 169 ? -1.316 0.857 7.326 1.00 96.56 169 ILE A N 1
ATOM 1382 C CA . ILE A 1 169 ? -1.533 1.511 6.040 1.00 96.56 169 ILE A CA 1
ATOM 1383 C C . ILE A 1 169 ? -2.599 2.594 6.180 1.00 96.56 169 ILE A C 1
ATOM 1385 O O . ILE A 1 169 ? -3.699 2.352 6.669 1.00 96.56 169 ILE A O 1
ATOM 1389 N N . ILE A 1 170 ? -2.276 3.796 5.709 1.00 95.00 170 ILE A N 1
ATOM 1390 C CA . ILE A 1 170 ? -3.246 4.877 5.516 1.00 95.00 170 ILE A CA 1
ATOM 1391 C C . ILE A 1 170 ? -3.628 4.863 4.038 1.00 95.00 170 ILE A C 1
ATOM 1393 O O . ILE A 1 170 ? -2.751 5.004 3.179 1.00 95.00 170 ILE A O 1
ATOM 1397 N N . ILE A 1 171 ? -4.917 4.699 3.730 1.00 90.00 171 ILE A N 1
ATOM 1398 C CA . ILE A 1 171 ? -5.393 4.506 2.349 1.00 90.00 171 ILE A CA 1
ATOM 1399 C C . ILE A 1 171 ? -5.004 5.659 1.414 1.00 90.00 171 ILE A C 1
ATOM 1401 O O . ILE A 1 171 ? -4.580 5.419 0.284 1.00 90.00 171 ILE A O 1
ATOM 1405 N N . LYS A 1 172 ? -5.040 6.900 1.914 1.00 88.69 172 LYS A N 1
ATOM 1406 C CA . LYS A 1 172 ? -4.654 8.112 1.177 1.00 88.69 172 LYS A CA 1
ATOM 1407 C C . LYS A 1 172 ? -3.186 8.126 0.738 1.00 88.69 172 LYS A C 1
ATOM 1409 O O . LYS A 1 172 ? -2.850 8.776 -0.244 1.00 88.69 172 LYS A O 1
ATOM 1414 N N . LYS A 1 173 ? -2.302 7.422 1.457 1.00 90.56 173 LYS A N 1
ATOM 1415 C CA . LYS A 1 173 ? -0.875 7.310 1.099 1.00 90.56 173 LYS A CA 1
ATOM 1416 C C . LYS A 1 173 ? -0.617 6.257 0.018 1.00 90.56 173 LYS A C 1
ATOM 1418 O O . LYS A 1 173 ? 0.490 6.197 -0.510 1.00 90.56 173 LYS A O 1
ATOM 1423 N N . GLN A 1 174 ? -1.597 5.407 -0.284 1.00 91.62 174 GLN A N 1
ATOM 1424 C CA . GLN A 1 174 ? -1.440 4.348 -1.273 1.00 91.62 174 GLN A CA 1
ATOM 1425 C C . GLN A 1 174 ? -1.641 4.896 -2.681 1.00 91.62 174 GLN A C 1
ATOM 1427 O O . GLN A 1 174 ? -2.523 5.727 -2.904 1.00 91.62 174 GLN A O 1
ATOM 1432 N N . ALA A 1 175 ? -0.850 4.392 -3.629 1.00 88.88 175 ALA A N 1
ATOM 1433 C CA . ALA A 1 175 ? -0.958 4.767 -5.032 1.00 88.88 175 ALA A CA 1
ATOM 1434 C C . ALA A 1 175 ? -2.385 4.558 -5.563 1.00 88.88 175 ALA A C 1
ATOM 1436 O O . ALA A 1 175 ? -3.114 3.663 -5.121 1.00 88.88 175 ALA A O 1
ATOM 1437 N N . GLU A 1 176 ? -2.794 5.407 -6.500 1.00 88.56 176 GLU A N 1
ATOM 1438 C CA . GLU A 1 176 ? -4.039 5.197 -7.227 1.00 88.56 176 GLU A CA 1
ATOM 1439 C C . GLU A 1 176 ? -3.887 4.055 -8.229 1.00 88.56 176 GLU A C 1
ATOM 1441 O O . GLU A 1 176 ? -2.821 3.847 -8.812 1.00 88.56 176 GLU A O 1
ATOM 1446 N N . ILE A 1 177 ? -4.965 3.292 -8.386 1.00 88.44 177 ILE A N 1
ATOM 1447 C CA . ILE A 1 177 ? -5.061 2.203 -9.350 1.00 88.44 177 ILE A CA 1
ATOM 1448 C C . ILE A 1 177 ? -6.197 2.587 -10.286 1.00 88.44 177 ILE A C 1
ATOM 1450 O O . ILE A 1 177 ? -7.353 2.522 -9.887 1.00 88.44 177 ILE A O 1
ATOM 1454 N N . ASP A 1 178 ? -5.868 2.966 -11.522 1.00 88.00 178 ASP A N 1
ATOM 1455 C CA . ASP A 1 178 ? -6.826 3.525 -12.494 1.00 88.00 178 ASP A CA 1
ATOM 1456 C C . ASP A 1 178 ? -8.063 2.642 -12.736 1.00 88.00 178 ASP A C 1
ATOM 1458 O O . ASP A 1 178 ? -9.118 3.128 -13.134 1.00 88.00 178 ASP A O 1
ATOM 1462 N N . ALA A 1 179 ? -7.929 1.333 -12.512 1.00 90.19 179 ALA A N 1
ATOM 1463 C CA . ALA A 1 179 ? -8.995 0.356 -12.685 1.00 90.19 179 ALA A CA 1
ATOM 1464 C C . ALA A 1 179 ? -9.947 0.224 -11.478 1.00 90.19 179 ALA A C 1
ATOM 1466 O O . ALA A 1 179 ? -10.902 -0.541 -11.582 1.00 90.19 179 ALA A O 1
ATOM 1467 N N . LEU A 1 180 ? -9.685 0.900 -10.351 1.00 88.31 180 LEU A N 1
ATOM 1468 C CA . LEU A 1 180 ? -10.474 0.794 -9.121 1.00 88.31 180 LEU A CA 1
ATOM 1469 C C . LEU A 1 180 ? -11.097 2.135 -8.736 1.00 88.31 180 LEU A C 1
ATOM 1471 O O . LEU A 1 180 ? -10.425 3.165 -8.685 1.00 88.31 180 LEU A O 1
ATOM 1475 N N . TYR A 1 181 ? -12.371 2.106 -8.360 1.00 90.12 181 TYR A N 1
ATOM 1476 C CA . TYR A 1 181 ? -12.992 3.202 -7.624 1.00 90.12 181 TYR A CA 1
ATOM 1477 C C . TYR A 1 181 ? -12.467 3.256 -6.178 1.00 90.12 181 TYR A C 1
ATOM 1479 O O . TYR A 1 181 ? -11.996 2.260 -5.625 1.00 90.12 181 TYR A O 1
ATOM 1487 N N . ASN A 1 182 ? -12.605 4.412 -5.519 1.00 87.00 182 ASN A N 1
ATOM 1488 C CA . ASN A 1 182 ? -12.132 4.614 -4.140 1.00 87.00 182 ASN A CA 1
ATOM 1489 C C . ASN A 1 182 ? -12.674 3.563 -3.154 1.00 87.00 182 ASN A C 1
ATOM 1491 O O . ASN A 1 182 ? -11.936 3.072 -2.302 1.00 87.00 182 ASN A O 1
ATOM 1495 N N . GLU A 1 183 ? -13.951 3.194 -3.286 1.00 88.31 183 GLU A N 1
ATOM 1496 C CA . GLU A 1 183 ? -14.574 2.165 -2.447 1.00 88.31 183 GLU A CA 1
ATOM 1497 C C . GLU A 1 183 ? -13.961 0.778 -2.691 1.00 88.31 183 GLU A C 1
ATOM 1499 O O . GLU A 1 183 ? -13.678 0.053 -1.739 1.00 88.31 183 GLU A O 1
ATOM 1504 N N . GLU A 1 184 ? -13.684 0.425 -3.949 1.00 90.62 184 GLU A N 1
ATOM 1505 C CA . GLU A 1 184 ? -13.056 -0.851 -4.312 1.00 90.62 184 GLU A CA 1
ATOM 1506 C C . GLU A 1 184 ? -11.617 -0.928 -3.793 1.00 90.62 184 GLU A C 1
ATOM 1508 O O . GLU A 1 184 ? -11.204 -1.951 -3.238 1.00 90.62 184 GLU A O 1
ATOM 1513 N N . LYS A 1 185 ? -10.871 0.180 -3.889 1.00 91.12 185 LYS A N 1
ATOM 1514 C CA . LYS A 1 185 ? -9.540 0.325 -3.286 1.00 91.12 185 LYS A CA 1
ATOM 1515 C C . LYS A 1 185 ? -9.603 0.118 -1.771 1.00 91.12 185 LYS A C 1
ATOM 1517 O O . LYS A 1 185 ? -8.794 -0.633 -1.224 1.00 91.12 185 LYS A O 1
ATOM 1522 N N . MET A 1 186 ? -10.573 0.727 -1.090 1.00 91.38 186 MET A N 1
ATOM 1523 C CA . MET A 1 186 ? -10.750 0.574 0.357 1.00 91.38 186 MET A CA 1
ATOM 1524 C C . MET A 1 186 ? -11.088 -0.866 0.742 1.00 91.38 186 MET A C 1
ATOM 1526 O O . MET A 1 186 ? -10.416 -1.445 1.597 1.00 91.38 186 MET A O 1
ATOM 1530 N N . LEU A 1 187 ? -12.053 -1.479 0.055 1.00 93.25 187 LEU A N 1
ATOM 1531 C CA . LEU A 1 187 ? -12.445 -2.872 0.266 1.00 93.25 187 LEU A CA 1
ATOM 1532 C C . LEU A 1 187 ? -11.282 -3.843 0.061 1.00 93.25 187 LEU A C 1
ATOM 1534 O O . LEU A 1 187 ? -11.139 -4.788 0.839 1.00 93.25 187 LEU A O 1
ATOM 1538 N N . MET A 1 188 ? -10.434 -3.612 -0.941 1.00 94.06 188 MET A N 1
ATOM 1539 C CA . MET A 1 188 ? -9.240 -4.420 -1.188 1.00 94.06 188 MET A CA 1
ATOM 1540 C C . MET A 1 188 ? -8.287 -4.383 0.014 1.00 94.06 188 MET A C 1
ATOM 1542 O O . MET A 1 188 ? -7.913 -5.433 0.540 1.00 94.06 188 MET A O 1
ATOM 1546 N N . TYR A 1 189 ? -7.929 -3.190 0.496 1.00 95.00 189 TYR A N 1
ATOM 1547 C CA . TYR A 1 189 ? -7.030 -3.051 1.646 1.00 95.00 189 TYR A CA 1
ATOM 1548 C C . TYR A 1 189 ? -7.657 -3.556 2.949 1.00 95.00 189 TYR A C 1
ATOM 1550 O O . TYR A 1 189 ? -6.985 -4.233 3.732 1.00 95.00 189 TYR A O 1
ATOM 1558 N N . ALA A 1 190 ? -8.950 -3.320 3.163 1.00 94.94 190 ALA A N 1
ATOM 1559 C CA . ALA A 1 190 ? -9.686 -3.856 4.305 1.00 94.94 190 ALA A CA 1
ATOM 1560 C C . ALA A 1 190 ? -9.689 -5.395 4.293 1.00 94.94 190 ALA A C 1
ATOM 1562 O O . ALA A 1 190 ? -9.450 -6.042 5.315 1.00 94.94 190 ALA A O 1
ATOM 1563 N N . SER A 1 191 ? -9.861 -5.987 3.107 1.00 94.75 191 SER A N 1
ATOM 1564 C CA . SER A 1 191 ? -9.858 -7.437 2.899 1.00 94.75 191 SER A CA 1
ATOM 1565 C C . SER A 1 191 ? -8.492 -8.076 3.096 1.00 94.75 191 SER A C 1
ATOM 1567 O O . SER A 1 191 ? -8.448 -9.255 3.435 1.00 94.75 191 SER A O 1
ATOM 1569 N N . LEU A 1 192 ? -7.389 -7.349 2.918 1.00 95.31 192 LEU A N 1
ATOM 1570 C CA . LEU A 1 192 ? -6.030 -7.842 3.175 1.00 95.31 192 LEU A CA 1
ATOM 1571 C C . LEU A 1 192 ? -5.603 -7.650 4.631 1.00 95.31 192 LEU A C 1
ATOM 1573 O O . LEU A 1 192 ? -4.860 -8.469 5.169 1.00 95.31 192 LEU A O 1
ATOM 1577 N N . SER A 1 193 ? -6.120 -6.612 5.281 1.00 97.25 193 SER A N 1
ATOM 1578 C CA . SER A 1 193 ? -5.743 -6.247 6.643 1.00 97.25 193 SER A CA 1
ATOM 1579 C C . SER A 1 193 ? -6.148 -7.305 7.667 1.00 97.25 193 SER A C 1
ATOM 1581 O O . SER A 1 193 ? -7.152 -8.014 7.515 1.00 97.25 193 SER A O 1
ATOM 1583 N N . ARG A 1 194 ? -5.354 -7.411 8.732 1.00 97.00 194 ARG A N 1
ATOM 1584 C CA . ARG A 1 194 ? -5.632 -8.238 9.907 1.00 97.00 194 ARG A CA 1
ATOM 1585 C C . ARG A 1 194 ? -6.831 -7.699 10.681 1.00 97.00 194 ARG A C 1
ATOM 1587 O O . ARG A 1 194 ? -7.781 -8.433 10.941 1.00 97.00 194 ARG A O 1
ATOM 1594 N N . PHE A 1 195 ? -6.799 -6.407 10.982 1.00 97.81 195 PHE A N 1
ATOM 1595 C CA . PHE A 1 195 ? -7.911 -5.635 11.526 1.00 97.81 195 PHE A CA 1
ATOM 1596 C C . PHE A 1 195 ? -7.821 -4.186 11.036 1.00 97.81 195 PHE A C 1
ATOM 1598 O O . PHE A 1 195 ? -6.867 -3.798 10.357 1.00 97.81 195 PHE A O 1
ATOM 1605 N N . ILE A 1 196 ? -8.845 -3.402 11.352 1.00 97.44 196 ILE A N 1
ATOM 1606 C CA . ILE A 1 196 ? -9.006 -2.020 10.906 1.00 97.44 196 ILE A CA 1
ATOM 1607 C C . ILE A 1 196 ? -9.133 -1.129 12.140 1.00 97.44 196 ILE A C 1
ATOM 1609 O O . ILE A 1 196 ? -9.893 -1.450 13.057 1.00 97.44 196 ILE A O 1
ATOM 1613 N N . ILE A 1 197 ? -8.416 -0.009 12.156 1.00 96.31 197 ILE A N 1
ATOM 1614 C CA . ILE A 1 197 ? -8.616 1.076 13.115 1.00 96.31 197 ILE A CA 1
ATOM 1615 C C . ILE A 1 197 ? -9.292 2.239 12.400 1.00 96.31 197 ILE A C 1
ATOM 1617 O O . ILE A 1 197 ? -8.816 2.684 11.360 1.00 96.31 197 ILE A O 1
ATOM 1621 N N . ILE A 1 198 ? -10.390 2.737 12.967 1.00 93.44 198 ILE A N 1
ATOM 1622 C CA . ILE A 1 198 ? -11.090 3.922 12.463 1.00 93.44 198 ILE A CA 1
ATOM 1623 C C . ILE A 1 198 ? -11.042 5.009 13.532 1.00 93.44 198 ILE A C 1
ATOM 1625 O O . ILE A 1 198 ? -11.580 4.826 14.622 1.00 93.44 198 ILE A O 1
ATOM 1629 N N . GLU A 1 199 ? -10.404 6.133 13.233 1.00 92.00 199 GLU A N 1
ATOM 1630 C CA . GLU A 1 199 ? -10.456 7.339 14.058 1.00 92.00 199 GLU A CA 1
ATOM 1631 C C . GLU A 1 199 ? -11.742 8.101 13.724 1.00 92.00 199 GLU A C 1
ATOM 1633 O O . GLU A 1 199 ? -11.925 8.539 12.589 1.00 92.00 199 GLU A O 1
ATOM 1638 N N . LYS A 1 200 ? -12.656 8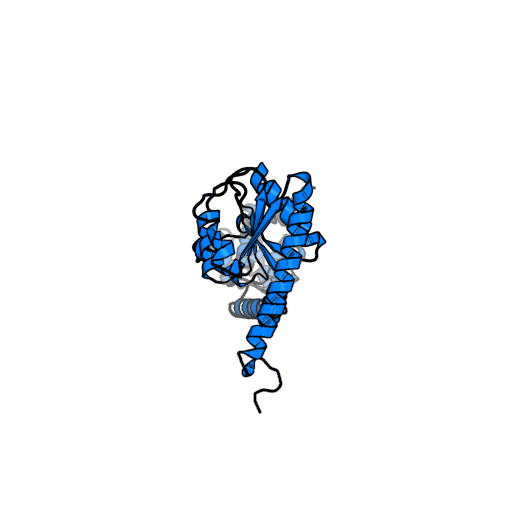.213 14.692 1.00 88.44 200 LYS A N 1
ATOM 1639 C CA . LYS A 1 200 ? -14.020 8.707 14.471 1.00 88.44 200 LYS A CA 1
ATOM 1640 C C . LYS A 1 200 ? -14.439 9.908 15.318 1.00 88.44 200 LYS A C 1
ATOM 1642 O O . LYS A 1 200 ? -15.628 10.141 15.516 1.00 88.44 200 LYS A O 1
ATOM 1647 N N . SER A 1 201 ? -13.486 10.687 15.816 1.00 82.81 201 SER A N 1
ATOM 1648 C CA . SER A 1 201 ? -13.764 11.879 16.634 1.00 82.81 201 SER A CA 1
ATOM 1649 C C . SER A 1 201 ? -14.476 13.002 15.872 1.00 82.81 201 SER A C 1
ATOM 1651 O O . SER A 1 201 ? -15.074 13.886 16.481 1.00 82.81 201 SER A O 1
ATOM 1653 N N . GLU A 1 202 ? -14.417 13.000 14.540 1.00 77.44 202 GLU A N 1
ATOM 1654 C CA . GLU A 1 202 ? -15.005 14.041 13.695 1.00 77.44 202 GLU A CA 1
ATOM 1655 C C . GLU A 1 202 ? -15.793 13.420 12.542 1.00 77.44 202 GLU A C 1
ATOM 1657 O O . GLU A 1 202 ? -15.291 12.529 11.868 1.00 77.44 202 GLU A O 1
ATOM 1662 N N . ALA A 1 203 ? -17.004 13.910 12.265 1.00 69.44 203 ALA A N 1
ATOM 1663 C CA . ALA A 1 203 ? -17.800 13.415 11.142 1.00 69.44 203 ALA A CA 1
ATOM 1664 C C . ALA A 1 203 ? -17.099 13.685 9.792 1.00 69.44 203 ALA A C 1
ATOM 1666 O O . ALA A 1 203 ? -16.767 14.830 9.468 1.00 69.44 203 ALA A O 1
ATOM 1667 N N . ALA A 1 204 ? -16.893 12.631 8.998 1.00 70.19 204 ALA A N 1
ATOM 1668 C CA . ALA A 1 204 ? -16.226 12.673 7.694 1.00 70.19 204 ALA A CA 1
ATOM 1669 C C . ALA A 1 204 ? -16.703 11.523 6.781 1.00 70.19 204 ALA A C 1
ATOM 1671 O O . ALA A 1 204 ? -17.619 10.781 7.134 1.00 70.19 204 ALA A O 1
ATOM 1672 N N . GLY A 1 205 ? -16.062 11.349 5.616 1.00 61.75 205 GLY A N 1
ATOM 1673 C CA . GLY A 1 205 ? -16.346 10.252 4.672 1.00 61.75 205 GLY A CA 1
ATOM 1674 C C . GLY A 1 205 ? -16.178 8.844 5.262 1.00 61.75 205 GLY A C 1
ATOM 1675 O O . GLY A 1 205 ? -16.823 7.906 4.802 1.00 61.75 205 GLY A O 1
ATOM 1676 N N . GLN A 1 206 ? -15.426 8.713 6.360 1.00 62.12 206 GLN A N 1
ATOM 1677 C CA . GLN A 1 206 ? -15.299 7.477 7.140 1.00 62.12 206 GLN A CA 1
ATOM 1678 C C . GLN A 1 206 ? -16.638 6.916 7.652 1.00 62.12 206 GLN A C 1
ATOM 1680 O O . GLN A 1 206 ? -16.693 5.769 8.080 1.00 62.12 206 GLN A O 1
ATOM 1685 N N . ILE A 1 207 ? -17.725 7.700 7.626 1.00 66.19 207 ILE A N 1
ATOM 1686 C CA . ILE A 1 207 ? -19.070 7.231 7.981 1.00 66.19 207 ILE A CA 1
ATOM 1687 C C . ILE A 1 207 ? -19.506 6.092 7.048 1.00 66.19 207 ILE A C 1
ATOM 1689 O O . ILE A 1 207 ? -20.038 5.075 7.508 1.00 66.19 207 ILE A O 1
ATOM 1693 N N . ASP A 1 208 ? -19.239 6.232 5.750 1.00 73.00 208 ASP A N 1
ATOM 1694 C CA . ASP A 1 208 ? -19.525 5.182 4.777 1.00 73.00 208 ASP A CA 1
ATOM 1695 C C . ASP A 1 208 ? -18.560 4.007 4.931 1.00 73.00 208 ASP A C 1
ATOM 1697 O O . ASP A 1 208 ? -18.995 2.855 4.944 1.00 73.00 208 ASP A O 1
ATOM 1701 N N . GLU A 1 209 ? -17.275 4.279 5.158 1.00 78.56 209 GLU A N 1
ATOM 1702 C CA . GLU A 1 209 ? -16.257 3.243 5.367 1.00 78.56 209 GLU A CA 1
ATOM 1703 C C . GLU A 1 209 ? -16.550 2.392 6.609 1.00 78.56 209 GLU A C 1
ATOM 1705 O O . GLU A 1 209 ? -16.467 1.165 6.557 1.00 78.56 209 GLU A O 1
ATOM 1710 N N . ALA A 1 210 ? -16.968 3.015 7.712 1.00 79.38 210 ALA A N 1
ATOM 1711 C CA . ALA A 1 210 ? -17.344 2.344 8.952 1.00 79.38 210 ALA A CA 1
ATOM 1712 C C . ALA A 1 210 ? -18.542 1.407 8.747 1.00 79.38 210 ALA A C 1
ATOM 1714 O O . ALA A 1 210 ? -18.511 0.255 9.191 1.00 79.38 210 ALA A O 1
ATOM 1715 N N . ARG A 1 211 ? -19.567 1.859 8.009 1.00 84.56 211 ARG A N 1
ATOM 1716 C CA . ARG A 1 211 ? -20.717 1.026 7.625 1.00 84.56 211 ARG A CA 1
ATOM 1717 C C . ARG A 1 211 ? -20.287 -0.152 6.752 1.00 84.56 211 ARG A C 1
ATOM 1719 O O . ARG A 1 211 ? -20.715 -1.283 7.001 1.00 84.56 211 ARG A O 1
ATOM 1726 N N . ILE A 1 212 ? -19.453 0.097 5.742 1.00 85.69 212 ILE A N 1
ATOM 1727 C CA . ILE A 1 212 ? -18.942 -0.941 4.839 1.00 85.69 212 ILE A CA 1
ATOM 1728 C C . ILE A 1 212 ? -18.156 -1.979 5.641 1.00 85.69 212 ILE A C 1
ATOM 1730 O O . ILE A 1 212 ? -18.395 -3.178 5.488 1.00 85.69 212 ILE A O 1
ATOM 1734 N N . CYS A 1 213 ? -17.274 -1.543 6.538 1.00 86.94 213 CYS A N 1
ATOM 1735 C CA . CYS A 1 213 ? -16.446 -2.447 7.321 1.00 86.94 213 CYS A CA 1
ATOM 1736 C C . CYS A 1 213 ? -17.261 -3.302 8.300 1.00 86.94 213 CYS A C 1
ATOM 1738 O O . CYS A 1 213 ? -17.044 -4.515 8.386 1.00 86.94 213 CYS A O 1
ATOM 1740 N N . ALA A 1 214 ? -18.241 -2.698 8.980 1.00 86.44 214 ALA A N 1
ATOM 1741 C CA . ALA A 1 214 ? -19.155 -3.413 9.866 1.00 86.44 214 ALA A CA 1
ATOM 1742 C C . ALA A 1 214 ? -19.958 -4.477 9.097 1.00 86.44 214 ALA A C 1
ATOM 1744 O O . ALA A 1 214 ? -19.962 -5.650 9.478 1.00 86.44 214 ALA A O 1
ATOM 1745 N N . THR A 1 215 ? -20.554 -4.092 7.964 1.00 88.12 215 THR A N 1
ATOM 1746 C CA . THR A 1 215 ? -21.405 -4.966 7.137 1.00 88.12 215 THR A CA 1
ATOM 1747 C C . THR A 1 215 ? -20.619 -6.123 6.510 1.00 88.12 215 THR A C 1
ATOM 1749 O O . THR A 1 215 ? -21.117 -7.248 6.454 1.00 88.12 215 THR A O 1
ATOM 1752 N N . ASN A 1 216 ? -19.366 -5.887 6.106 1.00 91.25 216 ASN A N 1
ATOM 1753 C CA . ASN A 1 216 ? -18.466 -6.917 5.567 1.00 91.25 216 ASN A CA 1
ATOM 1754 C C . ASN A 1 216 ? -17.808 -7.794 6.650 1.00 91.25 216 ASN A C 1
ATOM 1756 O O . ASN A 1 216 ? -17.014 -8.681 6.333 1.00 91.25 216 ASN A O 1
ATOM 1760 N N . ARG A 1 217 ? -18.156 -7.600 7.931 1.00 91.25 217 ARG A N 1
ATOM 1761 C CA . ARG A 1 217 ? -17.656 -8.389 9.071 1.00 91.25 217 ARG A CA 1
ATOM 1762 C C . ARG A 1 217 ? -16.131 -8.338 9.238 1.00 91.25 217 ARG A C 1
ATOM 1764 O O . ARG A 1 217 ? -15.524 -9.305 9.732 1.00 91.25 217 ARG A O 1
ATOM 1771 N N . PHE A 1 218 ? -15.511 -7.228 8.835 1.00 95.19 218 PHE A N 1
ATOM 1772 C CA . PHE A 1 218 ? -14.115 -6.947 9.164 1.00 95.19 218 PHE A CA 1
ATOM 1773 C C . PHE A 1 218 ? -13.991 -6.637 10.656 1.00 95.19 218 PHE A C 1
ATOM 1775 O O . PHE A 1 218 ? -14.919 -6.113 11.266 1.00 95.19 218 PHE A O 1
ATOM 1782 N N . VAL A 1 219 ? -12.862 -7.002 11.262 1.00 96.12 219 VAL A N 1
ATOM 1783 C CA . VAL A 1 219 ? -12.608 -6.690 12.674 1.00 96.12 219 VAL A CA 1
ATOM 1784 C C . VAL A 1 219 ? -12.196 -5.229 12.761 1.00 96.12 219 VAL A C 1
ATOM 1786 O O . VAL A 1 219 ? -11.171 -4.850 12.195 1.00 96.12 219 VAL A O 1
ATOM 1789 N N . CYS A 1 220 ? -13.006 -4.417 13.433 1.00 94.81 220 CYS A N 1
ATOM 1790 C CA . CYS A 1 220 ? -12.858 -2.968 13.448 1.00 94.81 220 CYS A CA 1
ATOM 1791 C C . CYS A 1 220 ? -12.834 -2.430 14.873 1.00 94.81 220 CYS A C 1
ATOM 1793 O O . CYS A 1 220 ? -13.789 -2.602 15.630 1.00 94.81 220 CYS A O 1
ATOM 1795 N N . ALA A 1 221 ? -11.762 -1.726 15.216 1.00 95.56 221 ALA A N 1
ATOM 1796 C CA . ALA A 1 221 ? -11.676 -0.948 16.439 1.00 95.56 221 ALA A CA 1
ATOM 1797 C C . ALA A 1 221 ? -11.851 0.535 16.111 1.00 95.56 221 ALA A C 1
ATOM 1799 O O . ALA A 1 221 ? -11.151 1.086 15.262 1.00 95.56 221 ALA A O 1
ATOM 1800 N N . TRP A 1 222 ? -12.804 1.186 16.762 1.00 92.88 222 TRP A N 1
ATOM 1801 C CA . TRP A 1 222 ? -13.119 2.589 16.525 1.00 92.88 222 TRP A CA 1
ATOM 1802 C C . TRP A 1 222 ? -12.595 3.431 17.671 1.00 92.88 222 TRP A C 1
ATOM 1804 O O . TRP A 1 222 ? -13.015 3.252 18.810 1.00 92.88 222 TRP A O 1
ATOM 1814 N N . LEU A 1 223 ? -11.687 4.349 17.377 1.00 93.38 223 LEU A N 1
ATOM 1815 C CA . LEU A 1 223 ? -11.141 5.284 18.348 1.00 93.38 223 LEU A CA 1
ATOM 1816 C C . LEU A 1 223 ? -11.983 6.554 18.323 1.00 93.38 223 LEU A C 1
ATOM 1818 O O . LEU A 1 223 ? -12.211 7.125 17.261 1.00 93.38 223 LEU A O 1
ATOM 1822 N N . GLN A 1 224 ? -12.452 6.997 19.484 1.00 90.81 224 GLN A N 1
ATOM 1823 C CA . GLN A 1 224 ? -13.259 8.207 19.600 1.00 90.81 224 GLN A CA 1
ATOM 1824 C C . GLN A 1 224 ? -12.760 9.078 20.745 1.00 90.81 224 GLN A C 1
ATOM 1826 O O . GLN A 1 224 ? -12.747 8.653 21.900 1.00 90.81 224 GLN A O 1
ATOM 1831 N N . LYS A 1 225 ? -12.415 10.326 20.450 1.00 89.88 225 LYS A N 1
ATOM 1832 C CA . LYS A 1 225 ? -12.037 11.291 21.472 1.00 89.88 225 LYS A CA 1
ATOM 1833 C C . LYS A 1 225 ? -13.227 11.586 22.380 1.00 89.88 225 LYS A C 1
ATOM 1835 O O . LYS A 1 225 ? -14.353 11.807 21.922 1.00 89.88 225 LYS A O 1
ATOM 1840 N N . GLU A 1 226 ? -12.996 11.609 23.683 1.00 88.06 226 GLU A N 1
ATOM 1841 C CA . GLU A 1 226 ? -14.031 11.939 24.652 1.00 88.06 226 GLU A CA 1
ATOM 1842 C C . GLU A 1 226 ? -14.619 13.328 24.396 1.00 88.06 226 GLU A C 1
ATOM 1844 O O . GLU A 1 226 ? -13.932 14.259 23.975 1.00 88.06 226 GLU A O 1
ATOM 1849 N N . ASN A 1 227 ? -15.920 13.464 24.657 1.00 80.12 227 ASN A N 1
ATOM 1850 C CA . ASN A 1 227 ? -16.688 14.695 24.442 1.00 80.12 227 ASN A CA 1
ATOM 1851 C C . ASN A 1 227 ? -16.765 15.165 22.978 1.00 80.12 227 ASN A C 1
ATOM 1853 O O . ASN A 1 227 ? -17.270 16.256 22.717 1.00 80.12 227 ASN A O 1
ATOM 1857 N N . THR A 1 228 ? -16.332 14.339 22.020 1.00 75.50 228 THR A N 1
ATOM 1858 C CA . THR A 1 228 ? -16.578 14.565 20.593 1.00 75.50 228 THR A CA 1
ATOM 1859 C C . THR A 1 228 ? -17.742 13.700 20.120 1.00 75.50 228 THR A C 1
ATOM 1861 O O . THR A 1 228 ? -17.824 12.499 20.400 1.00 75.50 228 THR A O 1
ATOM 1864 N N . GLY A 1 229 ? -18.717 14.348 19.484 1.00 57.75 229 GLY A N 1
ATOM 1865 C CA . GLY A 1 229 ? -19.917 13.692 18.989 1.00 57.75 229 GLY A CA 1
ATOM 1866 C C . GLY A 1 229 ? -19.652 13.036 17.644 1.00 57.75 229 GLY A C 1
ATOM 1867 O O . GLY A 1 229 ? -19.494 13.730 16.644 1.00 57.75 229 GLY A O 1
ATOM 1868 N N . ASP A 1 230 ? -19.670 11.707 17.627 1.00 60.59 230 ASP A N 1
ATOM 1869 C CA . ASP A 1 230 ? -19.980 10.964 16.412 1.00 60.59 230 ASP A CA 1
ATOM 1870 C C . ASP A 1 230 ? -21.473 11.147 16.083 1.00 60.59 230 ASP A C 1
ATOM 1872 O O . ASP A 1 230 ? -22.287 11.514 16.942 1.00 60.59 230 ASP A O 1
ATOM 1876 N N . THR A 1 231 ? -21.858 10.913 14.835 1.00 58.28 231 THR A N 1
ATOM 1877 C CA . THR A 1 231 ? -23.266 10.963 14.453 1.00 58.28 231 THR A CA 1
ATOM 1878 C C . THR A 1 231 ? -24.040 9.902 15.242 1.00 58.28 231 THR A C 1
ATOM 1880 O O . THR A 1 231 ? -23.648 8.738 15.307 1.00 58.28 231 THR A O 1
ATOM 1883 N N . TRP A 1 232 ? -25.182 10.279 15.827 1.00 63.47 232 TRP A N 1
ATOM 1884 C CA . TRP A 1 232 ? -26.062 9.353 16.559 1.00 63.47 232 TRP A CA 1
ATOM 1885 C C . TRP A 1 232 ? -26.466 8.112 15.737 1.00 63.47 232 TRP A C 1
ATOM 1887 O O . TRP A 1 232 ? -26.871 7.107 16.309 1.00 63.47 232 TRP A O 1
ATOM 1897 N N . MET A 1 233 ? -26.316 8.173 14.409 1.00 63.28 233 MET A N 1
ATOM 1898 C CA . MET A 1 233 ? -26.611 7.106 13.450 1.00 63.28 233 MET A CA 1
ATOM 1899 C C . MET A 1 233 ? -25.603 5.946 13.436 1.00 63.28 233 MET A C 1
ATOM 1901 O O . MET A 1 233 ? -25.861 4.966 12.750 1.00 63.28 233 MET A O 1
ATOM 1905 N N . GLN A 1 234 ? -24.461 6.054 14.124 1.00 63.88 234 GLN A N 1
ATOM 1906 C CA . GLN A 1 234 ? -23.432 4.999 14.155 1.00 63.88 234 GLN A CA 1
ATOM 1907 C C . GLN A 1 234 ? -23.197 4.406 15.550 1.00 63.88 234 GLN A C 1
ATOM 1909 O O . GLN A 1 234 ? -22.404 3.476 15.712 1.00 63.88 234 GLN A O 1
ATOM 1914 N N . GLY A 1 235 ? -23.861 4.947 16.575 1.00 63.97 235 GLY A N 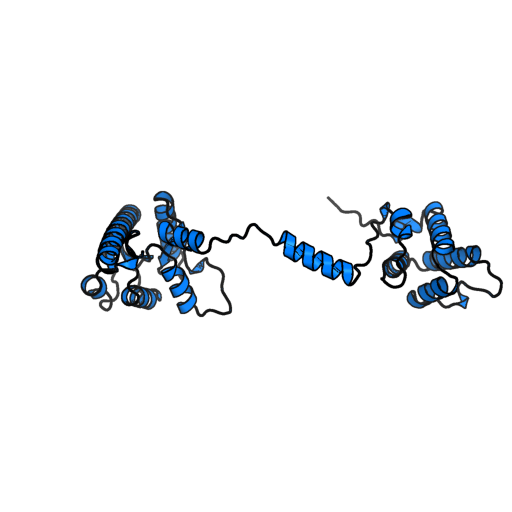1
ATOM 1915 C CA . GLY A 1 235 ? -23.686 4.510 17.962 1.00 63.97 235 GLY A CA 1
ATOM 1916 C C . GLY A 1 235 ? -24.220 3.102 18.238 1.00 63.97 235 GLY A C 1
ATOM 1917 O O . GLY A 1 235 ? -23.795 2.465 19.196 1.00 63.97 235 GLY A O 1
ATOM 1918 N N . ASP A 1 236 ? -25.122 2.597 17.399 1.00 76.06 236 ASP A N 1
ATOM 1919 C CA . ASP A 1 236 ? -25.721 1.267 17.510 1.00 76.06 236 ASP A CA 1
ATOM 1920 C C . ASP A 1 236 ? -24.869 0.158 16.879 1.00 76.06 236 ASP A C 1
ATOM 1922 O O . ASP A 1 236 ? -25.134 -1.023 17.117 1.00 76.06 236 ASP A O 1
ATOM 1926 N N . TYR A 1 237 ? -23.830 0.497 16.111 1.00 78.06 237 TYR A N 1
ATOM 1927 C CA . TYR A 1 237 ? -23.018 -0.503 15.423 1.00 78.06 237 TYR A CA 1
ATOM 1928 C C . TYR A 1 237 ? -22.231 -1.405 16.369 1.00 78.06 237 TYR A C 1
ATOM 1930 O O . TYR A 1 237 ? -22.191 -2.608 16.138 1.00 78.06 237 TYR A O 1
ATOM 1938 N N . GLU A 1 238 ? -21.682 -0.877 17.461 1.00 77.00 238 GLU A N 1
ATOM 1939 C CA . GLU A 1 238 ? -21.026 -1.703 18.487 1.00 77.00 238 GLU A CA 1
ATOM 1940 C C . GLU A 1 238 ? -22.001 -2.699 19.138 1.00 77.00 238 GLU A C 1
ATOM 1942 O O . GLU A 1 238 ? -21.622 -3.805 19.517 1.00 77.00 238 GLU A O 1
ATOM 1947 N N . HIS A 1 239 ? -23.282 -2.336 19.237 1.00 78.88 239 HIS A N 1
ATOM 1948 C CA . HIS A 1 239 ? -24.316 -3.220 19.770 1.00 78.88 239 HIS A CA 1
ATOM 1949 C C . HIS A 1 239 ? -24.818 -4.232 18.734 1.00 78.88 239 HIS A C 1
ATOM 1951 O O . HIS A 1 239 ? -25.183 -5.352 19.093 1.00 78.88 239 HIS A O 1
ATOM 1957 N N . SER A 1 240 ? -24.838 -3.844 17.459 1.00 82.31 240 SER A N 1
ATOM 1958 C CA . SER A 1 240 ? -25.397 -4.641 16.362 1.00 82.31 240 SER A CA 1
ATOM 1959 C C . SER A 1 240 ? -24.379 -5.592 15.727 1.00 82.31 240 SER A C 1
ATOM 1961 O O . SER A 1 240 ? -24.760 -6.633 15.191 1.00 82.31 240 SER A O 1
ATOM 1963 N N . PHE A 1 241 ? -23.087 -5.260 15.790 1.00 86.50 241 PHE A N 1
ATOM 1964 C CA . PHE A 1 241 ? -22.004 -5.985 15.131 1.00 86.50 241 PHE A CA 1
ATOM 1965 C C . PHE A 1 241 ? -20.919 -6.372 16.134 1.00 86.50 241 PHE A C 1
ATOM 1967 O O . PHE A 1 241 ? -20.156 -5.536 16.606 1.00 86.50 241 PHE A O 1
ATOM 1974 N N . THR A 1 242 ? -20.781 -7.672 16.404 1.00 90.62 242 THR A N 1
ATOM 1975 C CA . THR A 1 242 ? -19.773 -8.182 17.353 1.00 90.62 242 THR A CA 1
ATOM 1976 C C . THR A 1 242 ? -18.332 -7.949 16.892 1.00 90.62 242 THR A C 1
ATOM 1978 O O . THR A 1 242 ? -17.415 -7.983 17.707 1.00 90.62 242 THR A O 1
ATOM 1981 N N . ASN A 1 243 ? -18.127 -7.719 15.592 1.00 91.88 243 ASN A N 1
ATOM 1982 C CA . ASN A 1 243 ? -16.836 -7.416 14.976 1.00 91.88 243 ASN A CA 1
ATOM 1983 C C . ASN A 1 243 ? -16.428 -5.938 15.088 1.00 91.88 243 ASN A C 1
ATOM 1985 O O . ASN A 1 243 ? -15.387 -5.569 14.544 1.00 91.88 243 ASN A O 1
ATOM 1989 N N . VAL A 1 244 ? -17.219 -5.103 15.765 1.00 93.31 244 VAL A N 1
ATOM 1990 C CA . VAL A 1 244 ? -16.946 -3.680 15.982 1.00 93.31 244 VAL A CA 1
ATOM 1991 C C . VAL A 1 244 ? -16.834 -3.407 17.478 1.00 93.31 244 VAL A C 1
ATOM 1993 O O . VAL A 1 244 ? -17.663 -3.872 18.257 1.00 93.31 244 VAL A O 1
ATOM 1996 N N . LYS A 1 245 ? -15.833 -2.624 17.885 1.00 94.00 245 LYS A N 1
ATOM 1997 C CA . LYS A 1 245 ? -15.725 -2.126 19.261 1.00 94.00 245 LYS A CA 1
ATOM 1998 C C . LYS A 1 245 ? -15.224 -0.695 19.314 1.00 94.00 245 LYS A C 1
ATOM 2000 O O . LYS A 1 245 ? -14.296 -0.341 18.588 1.00 94.00 245 LYS A O 1
ATOM 2005 N N . VAL A 1 246 ? -15.806 0.106 20.199 1.00 92.50 246 VAL A N 1
ATOM 2006 C CA . VAL A 1 246 ? -15.450 1.513 20.389 1.00 92.50 246 VAL A CA 1
ATOM 2007 C C . VAL A 1 246 ? -14.524 1.668 21.595 1.00 92.50 246 VAL A C 1
ATOM 2009 O O . VAL A 1 246 ? -14.757 1.126 22.675 1.00 92.50 246 VAL A O 1
ATOM 2012 N N . PHE A 1 247 ? -13.468 2.452 21.415 1.00 93.88 247 PHE A N 1
ATOM 2013 C CA . PHE A 1 247 ? -12.506 2.835 22.438 1.00 93.88 247 PHE A CA 1
ATOM 2014 C C . PHE A 1 247 ? -12.513 4.350 22.554 1.00 93.88 247 PHE A C 1
ATOM 2016 O O . PHE A 1 247 ? -12.125 5.067 21.630 1.00 93.88 247 PHE A O 1
ATOM 2023 N N . LYS A 1 248 ? -12.982 4.833 23.702 1.00 93.00 248 LYS A N 1
ATOM 2024 C CA . LYS A 1 248 ? -12.953 6.256 24.018 1.00 93.00 248 LYS A CA 1
ATOM 2025 C C . LYS A 1 248 ? -11.590 6.636 24.585 1.00 93.00 248 LYS A C 1
ATOM 2027 O O . LYS A 1 248 ? -10.991 5.826 25.291 1.00 93.00 248 LYS A O 1
ATOM 2032 N N . TYR A 1 249 ? -11.107 7.829 24.253 1.00 93.50 249 TYR A N 1
ATOM 2033 C CA . TYR A 1 249 ? -9.803 8.310 24.708 1.00 93.50 249 TYR A CA 1
ATOM 2034 C C . TYR A 1 249 ? -9.791 9.821 24.964 1.00 93.50 249 TYR A C 1
ATOM 2036 O O . TYR A 1 249 ? -10.450 10.588 24.261 1.00 93.50 249 TYR A O 1
ATOM 2044 N N . SER A 1 250 ? -9.017 10.263 25.953 1.00 92.12 250 SER A N 1
ATOM 2045 C CA . SER A 1 250 ? -8.572 11.658 26.075 1.00 92.12 250 SER A CA 1
ATOM 2046 C C . SER A 1 250 ? -7.276 11.875 25.275 1.00 92.12 250 SER A C 1
ATOM 2048 O O . SER A 1 250 ? -6.616 10.900 24.928 1.00 92.12 250 SER A O 1
ATOM 2050 N N . GLU A 1 251 ? -6.883 13.118 24.953 1.00 84.88 251 GLU A N 1
ATOM 2051 C CA . GLU A 1 251 ? -5.711 13.359 24.073 1.00 84.88 251 GLU A CA 1
ATOM 2052 C C . GLU A 1 251 ? -4.424 12.676 24.557 1.00 84.88 251 GLU A C 1
ATOM 2054 O O . GLU A 1 251 ? -3.683 12.112 23.755 1.00 84.88 251 GLU A O 1
ATOM 2059 N N . ASP A 1 252 ? -4.204 12.637 25.870 1.00 89.25 252 ASP A N 1
ATOM 2060 C CA . ASP A 1 252 ? -3.018 12.014 26.465 1.00 89.25 252 ASP A CA 1
ATOM 2061 C C . ASP A 1 252 ? -3.082 10.472 26.467 1.00 89.25 252 ASP A C 1
ATOM 2063 O O . ASP A 1 252 ? -2.084 9.791 26.705 1.00 89.25 252 ASP A O 1
ATOM 2067 N N . GLU A 1 253 ? -4.249 9.894 26.178 1.00 93.25 253 GLU A N 1
ATOM 2068 C CA . GLU A 1 253 ? -4.524 8.457 26.258 1.00 93.25 253 GLU A CA 1
ATOM 2069 C C . GLU A 1 253 ? -4.685 7.787 24.890 1.00 93.25 253 GLU A C 1
ATOM 2071 O O . GLU A 1 253 ? -4.912 6.575 24.832 1.00 93.25 253 GLU A O 1
ATOM 2076 N N . LEU A 1 254 ? -4.529 8.521 23.781 1.00 93.25 254 LEU A N 1
ATOM 2077 C CA . LEU A 1 254 ? -4.666 7.961 22.431 1.00 93.25 254 LEU A CA 1
ATOM 2078 C C . LEU A 1 254 ? -3.763 6.732 22.227 1.00 93.25 254 LEU A C 1
ATOM 2080 O O . LEU A 1 254 ? -4.216 5.703 21.730 1.00 93.25 254 LEU A O 1
ATOM 2084 N N . SER A 1 255 ? -2.510 6.789 22.687 1.00 94.06 255 SER A N 1
ATOM 2085 C CA . SER A 1 255 ? -1.577 5.653 22.603 1.00 94.06 255 SER A CA 1
ATOM 2086 C C . SER A 1 255 ? -2.079 4.418 23.364 1.00 94.06 255 SER A C 1
ATOM 2088 O O . SER A 1 255 ? -1.944 3.281 22.898 1.00 94.06 255 SER A O 1
ATOM 2090 N N . THR A 1 256 ? -2.675 4.630 24.538 1.00 95.31 256 THR A N 1
ATOM 2091 C CA . THR A 1 256 ? -3.247 3.562 25.366 1.00 95.31 256 THR A CA 1
ATOM 2092 C C . THR A 1 256 ? -4.475 2.965 24.686 1.00 95.31 256 THR A C 1
ATOM 2094 O O . THR A 1 256 ? -4.628 1.744 24.638 1.00 95.31 256 THR A O 1
ATOM 2097 N N . ALA A 1 257 ? -5.320 3.808 24.093 1.00 96.38 257 ALA A N 1
ATOM 2098 C CA . ALA A 1 257 ? -6.498 3.375 23.355 1.00 96.38 257 ALA A CA 1
ATOM 2099 C C . ALA A 1 257 ? -6.138 2.551 22.111 1.00 96.38 257 ALA A C 1
ATOM 2101 O O . ALA A 1 257 ? -6.741 1.500 21.903 1.00 96.38 257 ALA A O 1
ATOM 2102 N N . VAL A 1 258 ? -5.113 2.948 21.345 1.00 97.00 258 VAL A N 1
ATOM 2103 C CA . VAL A 1 258 ? -4.580 2.155 20.216 1.00 97.00 258 VAL A CA 1
ATOM 2104 C C . VAL A 1 258 ? -4.109 0.776 20.688 1.00 97.00 258 VAL A C 1
ATOM 2106 O O . VAL A 1 258 ? -4.443 -0.240 20.080 1.00 97.00 258 VAL A O 1
ATOM 2109 N N . SER A 1 259 ? -3.393 0.718 21.812 1.00 97.06 259 SER A N 1
ATOM 2110 C CA . SER A 1 259 ? -2.913 -0.549 22.379 1.00 97.06 259 SER A CA 1
ATOM 2111 C C . SER A 1 259 ? -4.069 -1.457 22.811 1.00 97.06 259 SER A C 1
ATOM 2113 O O . SER A 1 259 ? -4.096 -2.642 22.477 1.00 97.06 259 SER A O 1
ATOM 2115 N N . HIS A 1 260 ? -5.068 -0.909 23.508 1.00 97.75 260 HIS A N 1
ATOM 2116 C CA . HIS A 1 260 ? -6.265 -1.655 23.903 1.00 97.75 260 HIS A CA 1
ATOM 2117 C C . HIS A 1 260 ? -7.092 -2.124 22.699 1.00 97.75 260 HIS A C 1
ATOM 2119 O O . HIS A 1 260 ? -7.609 -3.245 22.717 1.00 97.75 260 HIS A O 1
ATOM 2125 N N . ALA A 1 261 ? -7.186 -1.298 21.657 1.00 97.38 261 ALA A N 1
ATOM 2126 C CA . ALA A 1 261 ? -7.832 -1.636 20.396 1.00 97.38 261 ALA A CA 1
ATOM 2127 C C . ALA A 1 261 ? -7.156 -2.832 19.718 1.00 97.38 261 ALA A C 1
ATOM 2129 O O . ALA A 1 261 ? -7.838 -3.804 19.387 1.00 97.38 261 ALA A O 1
ATOM 2130 N N . ALA A 1 262 ? -5.827 -2.806 19.589 1.00 97.44 262 ALA A N 1
ATOM 2131 C CA . ALA A 1 262 ? -5.059 -3.909 19.017 1.00 97.44 262 ALA A CA 1
ATOM 2132 C C . ALA A 1 262 ? -5.215 -5.199 19.841 1.00 97.44 262 ALA A C 1
ATOM 2134 O O . ALA A 1 262 ? -5.543 -6.245 19.288 1.00 97.44 262 ALA A O 1
ATOM 2135 N N . ILE A 1 263 ? -5.080 -5.128 21.171 1.00 97.69 263 ILE A N 1
ATOM 2136 C CA . ILE A 1 263 ? -5.238 -6.294 22.063 1.00 97.69 263 ILE A CA 1
ATOM 2137 C C . ILE A 1 263 ? -6.628 -6.925 21.921 1.00 97.69 263 ILE A C 1
ATOM 2139 O O . ILE A 1 263 ? -6.767 -8.150 21.879 1.00 97.69 263 ILE A O 1
ATOM 2143 N N . TRP A 1 264 ? -7.676 -6.103 21.863 1.00 97.75 264 TRP A N 1
ATOM 2144 C CA . TRP A 1 264 ? -9.028 -6.607 21.657 1.00 97.75 264 TRP A CA 1
ATOM 2145 C C . TRP A 1 264 ? -9.197 -7.241 20.275 1.00 97.75 264 TRP A C 1
ATOM 2147 O O . TRP A 1 264 ? -9.774 -8.326 20.195 1.00 97.75 264 TRP A O 1
ATOM 2157 N N . ALA A 1 265 ? -8.695 -6.597 19.218 1.00 97.44 265 ALA A N 1
ATOM 2158 C CA . ALA A 1 265 ? -8.801 -7.106 17.855 1.00 97.44 265 ALA A CA 1
ATOM 2159 C C . ALA A 1 265 ? -8.115 -8.473 17.723 1.00 97.44 265 ALA A C 1
ATOM 2161 O O . ALA A 1 265 ? -8.713 -9.406 17.190 1.00 97.44 265 ALA A O 1
ATOM 2162 N N . GLU A 1 266 ? -6.920 -8.627 18.297 1.00 97.12 266 GLU A N 1
ATOM 2163 C CA . GLU A 1 266 ? -6.203 -9.904 18.375 1.00 97.12 266 GLU A CA 1
ATOM 2164 C C . GLU A 1 266 ? -7.017 -10.979 19.093 1.00 97.12 266 GLU A C 1
ATOM 2166 O O . GLU A 1 266 ? -7.224 -12.075 18.569 1.00 97.12 266 GLU A O 1
ATOM 2171 N N . LYS A 1 267 ? -7.546 -10.655 20.277 1.00 96.94 267 LYS A N 1
ATOM 2172 C CA . LYS A 1 267 ? -8.364 -11.594 21.051 1.00 96.94 267 LYS A CA 1
ATOM 2173 C C . LYS A 1 267 ? -9.610 -12.031 20.276 1.00 96.94 267 LYS A C 1
ATOM 2175 O O . LYS A 1 267 ? -9.955 -13.211 20.289 1.00 96.94 267 LYS A O 1
ATOM 2180 N N . TYR A 1 268 ? -10.277 -11.090 19.611 1.00 96.38 268 TYR A N 1
ATOM 2181 C CA . TYR A 1 268 ? -11.457 -11.373 18.800 1.00 96.38 268 TYR A CA 1
ATOM 2182 C C . TYR A 1 268 ? -11.112 -12.244 17.586 1.00 96.38 268 TYR A C 1
ATOM 2184 O O . TYR A 1 268 ? -11.851 -13.174 17.273 1.00 96.38 268 TYR A O 1
ATOM 2192 N N . LEU A 1 269 ? -9.986 -11.984 16.917 1.00 95.75 269 LEU A N 1
ATOM 2193 C CA . LEU A 1 269 ? -9.522 -12.779 15.779 1.00 95.75 269 LEU A CA 1
ATOM 2194 C C . LEU A 1 269 ? -9.220 -14.226 16.171 1.00 95.75 269 LEU A C 1
ATOM 2196 O O . LEU A 1 269 ? -9.657 -15.125 15.458 1.00 95.75 269 LEU A O 1
ATOM 2200 N N . VAL A 1 270 ? -8.545 -14.449 17.303 1.00 94.94 270 VAL A N 1
ATOM 2201 C CA . VAL A 1 270 ? -8.280 -15.801 17.828 1.00 94.94 270 VAL A CA 1
ATOM 2202 C C . VAL A 1 270 ? -9.591 -16.526 18.125 1.00 94.94 270 VAL A C 1
ATOM 2204 O O . VAL A 1 270 ? -9.804 -17.630 17.636 1.00 94.94 270 VAL A O 1
ATOM 2207 N N . GLN A 1 271 ? -10.517 -15.875 18.839 1.00 94.75 271 GLN A N 1
ATOM 2208 C CA . GLN A 1 271 ? -11.832 -16.458 19.121 1.00 94.75 271 GLN A CA 1
ATOM 2209 C C . GLN A 1 271 ? -12.586 -16.806 17.827 1.00 94.75 271 GLN A C 1
ATOM 2211 O O . GLN A 1 271 ? -13.127 -17.902 17.691 1.00 94.75 271 GLN A O 1
ATOM 2216 N N . LYS A 1 272 ? -12.604 -15.886 16.858 1.00 92.81 272 LYS A N 1
ATOM 2217 C CA . LYS A 1 272 ? -13.240 -16.092 15.554 1.00 92.81 272 LYS A CA 1
ATOM 2218 C C . LYS A 1 272 ? -12.592 -17.249 14.795 1.00 92.81 272 LYS A C 1
ATOM 2220 O O . LYS A 1 272 ? -13.293 -18.012 14.139 1.00 92.81 272 LYS A O 1
ATOM 2225 N N . GLU A 1 273 ? -11.272 -17.388 14.847 1.00 92.19 273 GLU A N 1
ATOM 2226 C CA . GLU A 1 273 ? -10.562 -18.501 14.220 1.00 92.19 273 GLU A CA 1
ATOM 2227 C C . GLU A 1 273 ? -10.942 -19.845 14.853 1.00 92.19 273 GLU A C 1
ATOM 2229 O O . GLU A 1 273 ? -11.277 -20.774 14.114 1.00 92.19 273 GLU A O 1
ATOM 2234 N N . ASP A 1 274 ? -10.983 -19.925 16.184 1.00 92.94 274 ASP A N 1
ATOM 2235 C CA . ASP A 1 274 ? -11.404 -21.121 16.922 1.00 92.94 274 ASP A CA 1
ATOM 2236 C C . ASP A 1 274 ? -12.848 -21.520 16.579 1.00 92.94 274 ASP A C 1
ATOM 2238 O O . ASP A 1 274 ? -13.120 -22.680 16.257 1.00 92.94 274 ASP A O 1
ATOM 2242 N N . GLU A 1 275 ? -13.771 -20.555 16.564 1.00 92.62 275 GLU A N 1
ATOM 2243 C CA . GLU A 1 275 ? -15.171 -20.768 16.179 1.00 92.62 275 GLU A CA 1
ATOM 2244 C C . GLU A 1 275 ? -15.295 -21.272 14.732 1.00 92.62 275 GLU A C 1
ATOM 2246 O O . GLU A 1 275 ? -16.047 -22.210 14.456 1.00 92.62 275 GLU A O 1
ATOM 2251 N N . LEU A 1 276 ? -14.535 -20.696 13.795 1.00 90.38 276 LEU A N 1
ATOM 2252 C CA . LEU A 1 276 ? -14.555 -21.119 12.392 1.00 90.38 276 LEU A CA 1
ATOM 2253 C C . LEU A 1 276 ? -13.914 -22.499 12.192 1.00 90.38 276 LEU A C 1
ATOM 2255 O O . LEU A 1 276 ? -14.385 -23.262 11.348 1.00 90.38 276 LEU A O 1
ATOM 2259 N N . ASN A 1 277 ? -12.861 -22.832 12.939 1.00 91.12 277 ASN A N 1
ATOM 2260 C CA . ASN A 1 277 ? -12.225 -24.152 12.903 1.00 91.12 277 ASN A CA 1
ATOM 2261 C C . ASN A 1 277 ? -13.130 -25.232 13.521 1.00 91.12 277 ASN A C 1
ATOM 2263 O O . ASN A 1 277 ? -13.136 -26.372 13.051 1.00 91.12 277 ASN A O 1
ATOM 2267 N N . ALA A 1 278 ? -13.939 -24.881 14.524 1.00 91.88 278 ALA A N 1
ATOM 2268 C CA . ALA A 1 278 ? -14.971 -25.761 15.067 1.00 91.88 278 ALA A CA 1
ATOM 2269 C C . ALA A 1 278 ? -16.151 -25.950 14.095 1.00 91.88 278 ALA A C 1
ATOM 2271 O O . ALA A 1 278 ? -16.693 -27.050 13.989 1.00 91.88 278 ALA A O 1
ATOM 2272 N N . LEU A 1 279 ? -16.539 -24.893 13.370 1.00 92.69 279 LEU A N 1
ATOM 2273 C CA . LEU A 1 279 ? -17.675 -24.910 12.445 1.00 92.69 279 LEU A CA 1
ATOM 2274 C C . LEU A 1 279 ? -17.371 -25.613 11.112 1.00 92.69 279 LEU A C 1
ATOM 2276 O O . LEU A 1 279 ? -18.248 -26.282 10.567 1.00 92.69 279 LEU A O 1
ATOM 2280 N N . TYR A 1 280 ? -16.158 -25.455 10.568 1.00 89.56 280 TYR A N 1
ATOM 2281 C CA . TYR A 1 280 ? -15.800 -25.924 9.225 1.00 89.56 280 TYR A CA 1
ATOM 2282 C C . TYR A 1 280 ? -14.805 -27.099 9.254 1.00 89.56 280 TYR A C 1
ATOM 2284 O O . TYR A 1 280 ? -13.606 -26.886 9.457 1.00 89.56 280 TYR A O 1
ATOM 2292 N N . PRO A 1 281 ? -15.250 -28.340 8.960 1.00 82.50 281 PRO A N 1
ATOM 2293 C CA . PRO A 1 281 ? -14.432 -29.548 9.118 1.00 82.50 281 PRO A CA 1
ATOM 2294 C C . PRO A 1 281 ? -13.129 -29.568 8.310 1.00 82.50 281 PRO A C 1
ATOM 2296 O O . PRO A 1 281 ? -12.125 -30.098 8.779 1.00 82.50 281 PRO A O 1
ATOM 2299 N N . TRP A 1 282 ? -13.118 -28.967 7.117 1.00 83.00 282 TRP A N 1
ATOM 2300 C CA . TRP A 1 282 ? -11.946 -28.936 6.230 1.00 83.00 282 TRP A CA 1
ATOM 2301 C C . TRP A 1 282 ? -10.832 -27.989 6.701 1.00 83.00 282 TRP A C 1
ATOM 2303 O O . TRP A 1 282 ? -9.733 -28.032 6.152 1.00 83.00 282 TRP A O 1
ATOM 2313 N N . ARG A 1 283 ? -11.086 -27.128 7.698 1.00 81.81 283 ARG A N 1
ATOM 2314 C CA . ARG A 1 283 ? -10.059 -26.246 8.287 1.00 81.81 283 ARG A CA 1
ATOM 2315 C C . ARG A 1 283 ? -9.181 -26.965 9.308 1.00 81.81 283 ARG A C 1
ATOM 2317 O O . ARG A 1 283 ? -8.033 -26.576 9.516 1.00 81.81 283 ARG A O 1
ATOM 2324 N N . ASN A 1 284 ? -9.683 -28.042 9.909 1.00 74.75 284 ASN A N 1
ATOM 2325 C CA . ASN A 1 284 ? -8.888 -28.879 10.793 1.00 74.75 284 ASN A CA 1
ATOM 2326 C C . ASN A 1 284 ? -7.977 -29.757 9.931 1.00 74.75 284 ASN A C 1
ATOM 2328 O O . ASN A 1 284 ? -8.456 -30.583 9.155 1.00 74.75 284 ASN A O 1
ATOM 2332 N N . LYS A 1 285 ? -6.654 -29.600 10.082 1.00 57.03 285 LYS A N 1
ATOM 2333 C CA . LYS A 1 285 ? -5.585 -30.275 9.307 1.00 57.03 285 LYS A CA 1
ATOM 2334 C C . LYS A 1 285 ? -5.579 -31.824 9.374 1.00 57.03 285 LYS A C 1
ATOM 2336 O O . LYS A 1 285 ? -4.598 -32.447 8.985 1.00 57.03 285 LYS A O 1
ATOM 2341 N N . GLY A 1 286 ? -6.651 -32.458 9.852 1.00 51.44 286 GLY A N 1
ATOM 2342 C CA . GLY A 1 286 ? -6.868 -33.909 9.853 1.00 51.44 286 GLY A CA 1
ATOM 2343 C C . GLY A 1 286 ? -8.129 -34.373 9.111 1.00 51.44 286 GLY A C 1
ATOM 2344 O O . GLY A 1 286 ? -8.480 -35.543 9.218 1.00 51.44 286 GLY A O 1
ATOM 2345 N N . GLY A 1 287 ? -8.826 -33.481 8.399 1.00 43.78 287 GLY A N 1
ATOM 2346 C CA . GLY A 1 287 ? -10.188 -33.711 7.912 1.00 43.78 287 GLY A CA 1
ATOM 2347 C C . GLY A 1 287 ? -10.370 -33.958 6.414 1.00 43.78 287 GLY A C 1
ATOM 2348 O O . GLY A 1 287 ? -11.468 -33.706 5.945 1.00 43.78 287 GLY A O 1
ATOM 2349 N N . ILE A 1 288 ? -9.356 -34.408 5.663 1.00 42.34 288 ILE A N 1
ATOM 2350 C CA . ILE A 1 288 ? -9.537 -35.071 4.353 1.00 42.34 288 ILE A CA 1
ATOM 2351 C C . ILE A 1 288 ? -8.448 -36.151 4.221 1.00 42.34 288 ILE A C 1
ATOM 2353 O O . ILE A 1 288 ? -7.276 -35.840 4.008 1.00 42.34 288 ILE A O 1
ATOM 2357 N N . LYS A 1 289 ? -8.845 -37.414 4.397 1.00 40.50 289 LYS A N 1
ATOM 2358 C CA . LYS A 1 289 ? -8.193 -38.598 3.825 1.00 40.50 289 LYS A CA 1
ATOM 2359 C C . LYS A 1 289 ? -9.115 -39.142 2.747 1.00 40.50 289 LYS A C 1
ATOM 2361 O O . LYS A 1 289 ? -10.340 -39.118 2.999 1.00 40.50 289 LYS A O 1
#